Protein 3G98 (pdb70)

Foldseek 3Di:
DDWDDFDPAIEAEDEAEPDDQVRQQVVQQVVQCPDQRYWYWYWYDYDQKIKIKIAHRPNCLVVQFRQVLQQVLQVQQQWGKGDGSGMIIIMHRHPVRVVVSVVVVSVVNND/DDWDDFAPAIEAEDEAEPDDQVNQQVVQQVVQQPDQRYWYWYWYDDPQKIKIKIFHHPNCLVPQFRQVLQQVLVVQQQWGWGDTSGMIIIMHRRPPRRVVSVVVVSVSRND

Organism: Aquifex aeolicus (strain VF5) (NCBI:txid224324)

Sequence (222 aa):
MKEENVGDFTLHYGVFEEVEPEELRNLADMLRQRTKKDVVFIASRKGDKINNFVIGVSKEISDKVNAKEVIREVGKVLKGGGGGRADLAQGGGKAPDKFPEAVKLLKEILSGMKEENVGDFTLHYGVFEEVEPEELRNNLADMLRQRTKKDVVFIASRKGDKINFVIGVSKEISDKVNAKEVIREVGKVLKGGGGGRADLAQGGGKAPDKFPEAVKLLKEILSG

Secondary structure (DSSP, 8-state):
-EEEEETTEEEEEEEEES--HHHHHHHHHHHTTSSSSEEEEEEEEETTEEEEEEEE-GGGTTTS-HHHHHHHHHHHTTB--EE-SSEEEEEES-GGGHHHHHHHHHHHHH-/-EEEEETTEEEEEEEEES--HHHHHHHHHHHHTSSSSEEEEEEEEETTEEEEEEEE-GGGTTTS-HHHHHHHHHHHTTEEEEE-SSEEEEEES-TT-HHHHHHHHHHHHH-

Nearest PDB structures (foldseek):
  3g98-assembly2_B  TM=1.003E+00  e=2.823E-22  Aquifex aeolicus
  6nly-assembly1_B  TM=8.686E-01  e=1.628E-05  Homo sapiens
  6nlq-assembly4_D  TM=8.472E-01  e=3.505E-05  Homo sapiens
  7yos-assembly1_B  TM=7.711E-01  e=2.241E-05  Methanocaldococcus jannaschii DSM 2661
  7yor-assembly1_A  TM=7.435E-01  e=1.527E-05  Methanocaldococcus jannaschii DSM 2661

CATH classification: 3.10.310.40

Structure (mmCIF, N/CA/C/O backbone):
data_3G98
#
_entry.id   3G98
#
_cell.length_a   50.740
_cell.length_b   54.506
_cell.length_c   66.256
_cell.angle_alpha   90.00
_cell.angle_beta   90.00
_cell.angle_gamma   90.00
#
_symmetry.space_group_name_H-M   'P 21 21 21'
#
loop_
_entity.id
_entity.type
_entity.pdbx_description
1 polymer 'Alanyl-tRNA synthetase'
2 water water
#
loop_
_atom_site.group_PDB
_atom_site.id
_atom_site.type_symbol
_atom_site.label_atom_id
_atom_site.label_alt_id
_atom_site.label_comp_id
_atom_site.label_asym_id
_atom_site.label_entity_id
_atom_site.label_seq_id
_atom_site.pdbx_PDB_ins_code
_atom_site.Cartn_x
_atom_site.Cartn_y
_atom_site.Cartn_z
_atom_site.occupancy
_atom_site.B_iso_or_equiv
_atom_site.auth_seq_id
_atom_site.auth_comp_id
_atom_site.auth_asym_id
_atom_site.auth_atom_id
_atom_site.pdbx_PDB_model_num
ATOM 1 N N . MET A 1 1 ? -0.068 27.444 21.314 1.00 47.33 757 MET A N 1
ATOM 2 C CA . MET A 1 1 ? 1.421 27.434 21.442 1.00 48.60 757 MET A CA 1
ATOM 3 C C . MET A 1 1 ? 2.127 28.472 20.566 1.00 45.60 757 MET A C 1
ATOM 4 O O . MET A 1 1 ? 1.550 29.001 19.616 1.00 44.08 757 MET A O 1
ATOM 9 N N . LYS A 1 2 ? 3.387 28.737 20.901 1.00 28.32 758 LYS A N 1
ATOM 10 C CA . LYS A 1 2 ? 4.179 29.816 20.310 1.00 25.31 758 LYS A CA 1
ATOM 11 C C . LYS A 1 2 ? 5.283 29.326 19.371 1.00 33.83 758 LYS A C 1
ATOM 12 O O . LYS A 1 2 ? 5.697 28.172 19.415 1.00 23.32 758 LYS A O 1
ATOM 18 N N . GLU A 1 3 ? 5.784 30.234 18.548 1.00 28.31 759 GLU A N 1
ATOM 19 C CA . GLU A 1 3 ? 6.912 29.940 17.680 1.00 27.23 759 GLU A CA 1
ATOM 20 C C . GLU A 1 3 ? 7.961 31.034 17.815 1.00 36.42 759 GLU A C 1
ATOM 21 O O . GLU A 1 3 ? 7.643 32.223 17.767 1.00 29.30 759 GLU A O 1
ATOM 27 N N . GLU A 1 4 ? 9.210 30.621 17.983 1.00 28.03 760 GLU A N 1
ATOM 28 C CA . GLU A 1 4 ? 10.322 31.546 18.145 1.00 32.53 760 GLU A CA 1
ATOM 29 C C . GLU A 1 4 ? 11.618 30.961 17.600 1.00 36.04 760 GLU A C 1
ATOM 30 O O . GLU A 1 4 ? 11.989 29.839 17.939 1.00 25.76 760 GLU A O 1
ATOM 36 N N . ASN A 1 5 ? 12.320 31.715 16.760 1.00 23.53 761 ASN A N 1
ATOM 37 C CA . ASN A 1 5 ? 13.639 31.275 16.331 1.00 19.34 761 ASN A CA 1
ATOM 38 C C . ASN A 1 5 ? 14.664 31.481 17.438 1.00 25.35 761 ASN A C 1
ATOM 39 O O . ASN A 1 5 ? 14.705 32.539 18.068 1.00 27.54 761 ASN A O 1
ATOM 44 N N . VAL A 1 6 ? 15.467 30.453 17.688 1.00 23.85 762 VAL A N 1
ATOM 45 C CA . VAL A 1 6 ? 16.530 30.514 18.687 1.00 34.82 762 VAL A CA 1
ATOM 46 C C . VAL A 1 6 ? 17.796 29.925 18.089 1.00 35.93 762 VAL 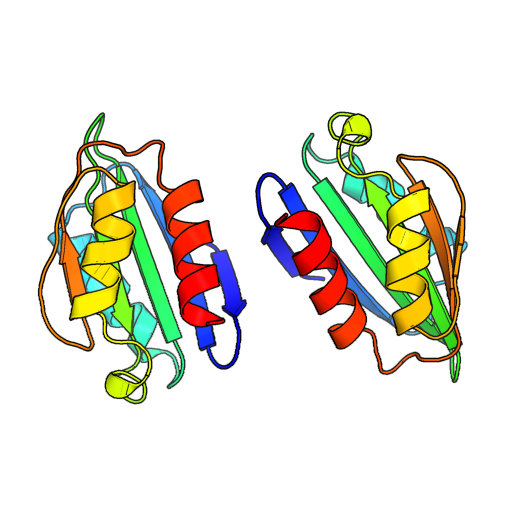A C 1
ATOM 47 O O . VAL A 1 6 ? 17.864 28.727 17.794 1.00 32.66 762 VAL A O 1
ATOM 51 N N . GLY A 1 7 ? 18.805 30.767 17.915 1.00 37.81 763 GLY A N 1
ATOM 52 C CA . GLY A 1 7 ? 20.006 30.346 17.220 1.00 38.33 763 GLY A CA 1
ATOM 53 C C . GLY A 1 7 ? 19.615 29.910 15.824 1.00 26.02 763 GLY A C 1
ATOM 54 O O . GLY A 1 7 ? 18.882 30.610 15.134 1.00 28.76 763 GLY A O 1
ATOM 55 N N . ASP A 1 8 ? 20.077 28.732 15.421 1.00 23.13 764 ASP A N 1
ATOM 56 C CA . ASP A 1 8 ? 19.805 28.231 14.085 1.00 22.79 764 ASP A CA 1
ATOM 57 C C . ASP A 1 8 ? 18.578 27.320 14.071 1.00 21.84 764 ASP A C 1
ATOM 58 O O . ASP A 1 8 ? 18.395 26.542 13.138 1.00 26.32 764 ASP A O 1
ATOM 63 N N . PHE A 1 9 ? 17.741 27.415 15.105 1.00 20.90 765 PHE A N 1
ATOM 64 C CA . PHE A 1 9 ? 16.573 26.536 15.229 1.00 35.24 765 PHE A CA 1
ATOM 65 C C . PHE A 1 9 ? 15.262 27.318 15.288 1.00 28.24 765 PHE A C 1
ATOM 66 O O . PHE A 1 9 ? 15.260 28.512 15.581 1.00 31.10 765 PHE A O 1
ATOM 74 N N . THR A 1 10 ? 14.151 26.640 14.993 1.00 25.02 766 THR A N 1
ATOM 75 C CA . THR A 1 10 ? 12.817 27.201 15.219 1.00 27.79 766 THR A CA 1
ATOM 76 C C . THR A 1 10 ? 12.137 26.431 16.353 1.00 29.76 766 THR A C 1
ATOM 77 O O . THR A 1 10 ? 11.861 25.229 16.233 1.00 20.70 766 THR A O 1
ATOM 81 N N . LEU A 1 11 ? 11.883 27.125 17.457 1.00 23.71 767 LEU A N 1
ATOM 82 C CA . LEU A 1 11 ? 11.271 26.506 18.630 1.00 24.65 767 LEU A CA 1
ATOM 83 C C . LEU A 1 11 ? 9.757 26.678 18.638 1.00 23.48 767 LEU A C 1
ATOM 84 O O . LEU A 1 11 ? 9.252 27.792 18.522 1.00 25.91 767 LEU A O 1
ATOM 89 N N . HIS A 1 12 ? 9.045 25.558 18.748 1.00 19.93 768 HIS A N 1
ATOM 90 C CA . HIS A 1 12 ? 7.594 25.556 18.921 1.00 25.95 768 HIS A CA 1
ATOM 91 C C . HIS A 1 12 ? 7.287 25.032 20.320 1.00 23.06 768 HIS A C 1
ATOM 92 O O . HIS A 1 12 ? 7.717 23.931 20.700 1.00 23.98 768 HIS A O 1
ATOM 99 N N . TYR A 1 13 ? 6.549 25.804 21.102 1.00 19.31 769 TYR A N 1
ATOM 100 C CA . TYR A 1 13 ? 6.310 25.393 22.474 1.00 17.00 769 TYR A CA 1
ATOM 101 C C . TYR A 1 13 ? 4.975 25.827 23.021 1.00 25.66 769 TYR A C 1
ATOM 102 O O . TYR A 1 13 ? 4.397 26.832 22.596 1.00 22.45 769 TYR A O 1
ATOM 111 N N . GLY A 1 14 ? 4.490 25.063 23.989 1.00 22.68 770 GLY A N 1
ATOM 112 C CA . GLY A 1 14 ? 3.240 25.409 24.641 1.00 24.27 770 GLY A CA 1
ATOM 113 C C . GLY A 1 14 ? 2.820 24.345 25.619 1.00 21.52 770 GLY A C 1
ATOM 114 O O . GLY A 1 14 ? 3.254 23.196 25.529 1.00 24.11 770 GLY A O 1
ATOM 115 N N . VAL A 1 15 ? 1.976 24.720 26.569 1.00 20.75 771 VAL A N 1
ATOM 116 C CA . VAL A 1 15 ? 1.449 23.741 27.507 1.00 17.56 771 VAL A CA 1
ATOM 117 C C . VAL A 1 15 ? -0.065 23.732 27.379 1.00 20.67 771 VAL A C 1
ATOM 118 O O . VAL A 1 15 ? -0.696 24.791 27.299 1.00 24.24 771 VAL A O 1
ATOM 122 N N . PHE A 1 16 ? -0.633 22.532 27.303 1.00 21.61 772 PHE A N 1
ATOM 123 C CA . PHE A 1 16 ? -2.052 22.350 27.070 1.00 28.52 772 PHE A CA 1
ATOM 124 C C . PHE A 1 16 ? -2.680 21.780 28.332 1.00 26.99 772 PHE A C 1
ATOM 125 O O . PHE A 1 16 ? -1.992 21.210 29.165 1.00 28.76 772 PHE A O 1
ATOM 133 N N . GLU A 1 17 ? -3.986 21.933 28.478 1.00 21.68 773 GLU A N 1
ATOM 134 C CA . GLU A 1 17 ? -4.666 21.277 29.587 1.00 18.23 773 GLU A CA 1
ATOM 135 C C . GLU A 1 17 ? -5.258 19.975 29.093 1.00 20.90 773 GLU A C 1
ATOM 136 O O . GLU A 1 17 ? -5.867 19.932 28.017 1.00 26.04 773 GLU A O 1
ATOM 142 N N . GLU A 1 18 ? -5.079 18.923 29.883 1.00 20.47 774 GLU A N 1
ATOM 143 C CA . GLU A 1 18 ? -5.834 17.678 29.736 1.00 21.89 774 GLU A CA 1
ATOM 144 C C . GLU A 1 18 ? -5.560 16.852 28.474 1.00 21.41 774 GLU A C 1
ATOM 145 O O . GLU A 1 18 ? -6.372 16.000 28.107 1.00 20.40 774 GLU A O 1
ATOM 151 N N . VAL A 1 19 ? -4.426 17.078 27.815 1.00 22.21 775 VAL A N 1
ATOM 152 C CA . VAL A 1 19 ? -4.069 16.276 26.645 1.00 20.63 775 VAL A CA 1
ATOM 153 C C . VAL A 1 19 ? -3.416 14.967 27.073 1.00 27.04 775 VAL A C 1
ATOM 154 O O . VAL A 1 19 ? -2.541 14.966 27.935 1.00 23.71 775 VAL A O 1
ATOM 158 N N . GLU A 1 20 ? -3.841 13.852 26.482 1.00 15.75 776 GLU A N 1
ATOM 159 C CA . GLU A 1 20 ? -3.258 12.557 26.822 1.00 20.94 776 GLU A CA 1
ATOM 160 C C . GLU A 1 20 ? -1.807 12.469 26.355 1.00 27.18 776 GLU A C 1
ATOM 161 O O . GLU A 1 20 ? -1.456 13.009 25.302 1.00 24.19 776 GLU A O 1
ATOM 167 N N . PRO A 1 21 ? -0.956 11.799 27.146 1.00 25.82 777 PRO A N 1
ATOM 168 C CA . PRO A 1 21 ? 0.475 11.689 26.857 1.00 22.31 777 PRO A CA 1
ATOM 169 C C . PRO A 1 21 ? 0.741 11.149 25.455 1.00 17.39 777 PRO A C 1
ATOM 170 O O . PRO A 1 21 ? 1.601 11.663 24.755 1.00 20.23 777 PRO A O 1
ATOM 174 N N . GLU A 1 22 ? 0.013 10.114 25.049 1.00 23.48 778 GLU A N 1
ATOM 175 C CA . GLU A 1 22 ? 0.261 9.514 23.733 1.00 27.21 778 GLU A CA 1
ATOM 176 C C . GLU A 1 22 ? -0.152 10.465 22.600 1.00 22.06 778 GLU A C 1
ATOM 177 O O . GLU A 1 22 ? 0.477 10.494 21.532 1.00 25.16 778 GLU A O 1
ATOM 183 N N . GLU A 1 23 ? -1.188 11.257 22.859 1.00 21.82 779 GLU A N 1
ATOM 184 C CA . GLU A 1 23 ? -1.660 12.272 21.921 1.00 24.56 779 GLU A CA 1
ATOM 185 C C . GLU A 1 23 ? -0.653 13.423 21.829 1.00 35.46 779 GLU A C 1
ATOM 186 O O . GLU A 1 23 ? -0.349 13.934 20.746 1.00 19.05 779 GLU A O 1
ATOM 192 N N . LEU A 1 24 ? -0.134 13.822 22.984 1.00 26.98 780 LEU A N 1
ATOM 193 C CA . LEU A 1 24 ? 0.882 14.853 23.044 1.00 17.81 780 LEU A CA 1
ATOM 194 C C . LEU A 1 24 ? 2.110 14.447 22.236 1.00 20.28 780 LEU A C 1
ATOM 195 O O . LEU A 1 24 ? 2.650 15.237 21.458 1.00 22.32 780 LEU A O 1
ATOM 200 N N . ARG A 1 25 ? 2.545 13.203 22.418 1.00 23.19 781 ARG A N 1
ATOM 201 C CA . ARG A 1 25 ? 3.682 12.663 21.682 1.00 19.14 781 ARG A CA 1
ATOM 202 C C . ARG A 1 25 ? 3.429 12.684 20.180 1.00 20.83 781 ARG A C 1
ATOM 203 O O . ARG A 1 25 ? 4.308 13.047 19.394 1.00 20.08 781 ARG A O 1
ATOM 211 N N . ASN A 1 26 ? 2.232 12.267 19.779 1.00 22.00 782 ASN A N 1
ATOM 212 C CA . ASN A 1 26 ? 1.899 12.230 18.363 1.00 25.21 782 ASN A CA 1
ATOM 213 C C . ASN A 1 26 ? 1.894 13.646 17.763 1.00 22.99 782 ASN A C 1
ATOM 214 O O . ASN A 1 26 ? 2.348 13.854 16.635 1.00 20.90 782 ASN A O 1
ATOM 219 N N . LEU A 1 27 ? 1.410 14.616 18.534 1.00 23.15 783 LEU A N 1
ATOM 220 C CA . LEU A 1 27 ? 1.412 16.011 18.095 1.00 23.03 783 LEU A CA 1
ATOM 221 C C . LEU A 1 27 ? 2.833 16.546 17.908 1.00 23.46 783 LEU A C 1
ATOM 222 O O . LEU A 1 27 ? 3.136 17.203 16.901 1.00 23.00 783 LEU A O 1
ATOM 227 N N . ALA A 1 28 ? 3.705 16.262 18.876 1.00 21.80 784 ALA A N 1
ATOM 228 C CA . ALA A 1 28 ? 5.089 16.704 18.797 1.00 23.33 784 ALA A CA 1
ATOM 229 C C . ALA A 1 28 ? 5.768 16.078 17.591 1.00 23.80 784 ALA A C 1
ATOM 230 O O . ALA A 1 28 ? 6.512 16.741 16.873 1.00 23.65 784 ALA A O 1
ATOM 232 N N . ASP A 1 29 ? 5.496 14.794 17.370 1.00 21.10 785 ASP A N 1
ATOM 233 C CA . ASP A 1 29 ? 6.062 14.072 16.240 1.00 20.24 785 ASP A CA 1
ATOM 234 C C . ASP A 1 29 ? 5.685 14.761 14.926 1.00 23.50 785 ASP A C 1
ATOM 235 O O . ASP A 1 29 ? 6.543 15.006 14.077 1.00 26.41 785 ASP A O 1
ATOM 240 N N . MET A 1 30 ? 4.409 15.095 14.771 1.00 19.05 786 MET A N 1
ATOM 241 C CA . MET A 1 30 ? 3.940 15.754 13.549 1.00 26.22 786 MET A CA 1
ATOM 242 C C . MET A 1 30 ? 4.578 17.126 13.349 1.00 24.34 786 MET A C 1
ATOM 243 O O . MET A 1 30 ? 5.002 17.468 12.245 1.00 26.08 786 MET A O 1
ATOM 248 N N . LEU A 1 31 ? 4.635 17.910 14.420 1.00 24.21 787 LEU A N 1
ATOM 249 C CA . LEU A 1 31 ? 5.186 19.260 14.348 1.00 30.73 787 LEU A CA 1
ATOM 250 C C . LEU A 1 31 ? 6.671 19.347 13.980 1.00 32.24 787 LEU A C 1
ATOM 251 O O . LEU A 1 31 ? 7.097 20.363 13.428 1.00 32.30 787 LEU A O 1
ATOM 256 N N . ARG A 1 32 ? 7.470 18.324 14.297 1.00 22.33 788 ARG A N 1
ATOM 257 C CA . ARG A 1 32 ? 8.909 18.400 13.982 1.00 27.88 788 ARG A CA 1
ATOM 258 C C . ARG A 1 32 ? 9.221 17.933 12.565 1.00 30.06 788 ARG A C 1
ATOM 259 O O . ARG A 1 32 ? 10.360 17.997 12.117 1.00 36.59 788 ARG A O 1
ATOM 267 N N . GLN A 1 33 ? 8.192 17.463 11.876 1.00 24.00 789 GLN A N 1
ATOM 268 C CA . GLN A 1 33 ? 8.323 16.997 10.501 1.00 36.76 789 GLN A CA 1
ATOM 269 C C . GLN A 1 33 ? 8.189 18.170 9.535 1.00 38.23 789 GLN A C 1
ATOM 270 O O . GLN A 1 33 ? 8.399 18.031 8.330 1.00 44.07 789 GLN A O 1
ATOM 276 N N . ARG A 1 34 ? 7.847 19.326 10.092 1.00 34.74 790 ARG A N 1
ATOM 277 C CA . ARG A 1 34 ? 7.558 20.535 9.333 1.00 47.31 790 ARG A CA 1
ATOM 278 C C . ARG A 1 34 ? 8.764 20.954 8.494 1.00 43.82 790 ARG A C 1
ATOM 279 O O . ARG A 1 34 ? 8.720 20.934 7.261 1.00 38.23 790 ARG A O 1
ATOM 287 N N . THR A 1 35 ? 9.841 21.334 9.172 1.00 43.98 791 THR A N 1
ATOM 288 C CA . THR A 1 35 ? 11.063 21.744 8.498 1.00 43.38 791 THR A CA 1
ATOM 289 C C . THR A 1 35 ? 12.212 20.800 8.833 1.00 32.11 791 THR A C 1
ATOM 290 O O . THR A 1 35 ? 11.999 19.648 9.212 1.00 41.56 791 THR A O 1
ATOM 294 N N . LYS A 1 36 ? 13.432 21.305 8.691 1.00 22.92 792 LYS A N 1
ATOM 295 C CA . LYS A 1 36 ? 14.622 20.532 9.013 1.00 27.64 792 LYS A CA 1
ATOM 296 C C . LYS A 1 36 ? 15.362 21.143 10.198 1.00 27.01 792 LYS A C 1
ATOM 297 O O . LYS A 1 36 ? 16.458 20.700 10.545 1.00 21.90 792 LYS A O 1
ATOM 303 N N . LYS A 1 37 ? 14.751 22.153 10.817 1.00 22.07 793 LYS A N 1
ATOM 304 C CA . LYS A 1 37 ? 15.360 22.837 11.953 1.00 34.10 793 LYS A CA 1
ATOM 305 C C . LYS A 1 37 ? 14.387 23.068 13.112 1.00 31.52 793 LYS A C 1
ATOM 306 O O . LYS A 1 37 ? 14.579 23.984 13.904 1.00 25.08 793 LYS A O 1
ATOM 312 N N . ASP A 1 38 ? 13.355 22.233 13.216 1.00 25.04 794 ASP A N 1
ATOM 313 C CA . ASP A 1 38 ? 12.336 22.390 14.257 1.00 27.73 794 ASP A CA 1
ATOM 314 C C . ASP A 1 38 ? 12.715 21.722 15.577 1.00 19.52 794 ASP A C 1
ATOM 315 O O . ASP A 1 38 ? 13.234 20.610 15.593 1.00 21.85 794 ASP A O 1
ATOM 320 N N . VAL A 1 39 ? 12.445 22.420 16.675 1.00 18.97 795 VAL A N 1
ATOM 321 C CA . VAL A 1 39 ? 12.525 21.859 18.013 1.00 22.85 795 VAL A CA 1
ATOM 322 C C . VAL A 1 39 ? 11.151 22.088 18.635 1.00 24.39 795 VAL A C 1
ATOM 323 O O . VAL A 1 39 ? 10.650 23.209 18.657 1.00 22.82 795 VAL A O 1
ATOM 327 N N . VAL A 1 40 ? 10.529 21.025 19.124 1.00 18.02 796 VAL A N 1
ATOM 328 C CA . VAL A 1 40 ? 9.177 21.127 19.671 1.00 15.66 796 VAL A CA 1
ATOM 329 C C . VAL A 1 40 ? 9.215 20.751 21.139 1.00 23.91 796 VAL A C 1
ATOM 330 O O . VAL A 1 40 ? 9.690 19.668 21.496 1.00 23.65 796 VAL A O 1
ATOM 334 N N . PHE A 1 41 ? 8.741 21.649 21.997 1.00 18.72 797 PHE A N 1
ATOM 335 C CA . PHE A 1 41 ? 8.659 21.353 23.424 1.00 16.93 797 PHE A CA 1
ATOM 336 C C . PHE A 1 41 ? 7.244 21.620 23.879 1.00 19.70 797 PHE A C 1
ATOM 337 O O . PHE A 1 41 ? 6.849 22.765 24.086 1.00 21.92 797 PHE A O 1
ATOM 345 N N . ILE A 1 42 ? 6.455 20.562 24.002 1.00 17.50 798 ILE A N 1
ATOM 346 C CA . ILE A 1 42 ? 5.070 20.755 24.407 1.00 17.79 798 ILE A CA 1
ATOM 347 C C . ILE A 1 42 ? 4.772 19.929 25.639 1.00 20.84 798 ILE A C 1
ATOM 348 O O . ILE A 1 42 ? 5.439 18.930 25.920 1.00 23.06 798 ILE A O 1
ATOM 353 N N . ALA A 1 43 ? 3.769 20.365 26.378 1.00 21.51 799 ALA A N 1
ATOM 354 C CA . ALA A 1 43 ? 3.459 19.741 27.645 1.00 24.82 799 ALA A CA 1
ATOM 355 C C . ALA A 1 43 ? 1.952 19.699 27.826 1.00 24.96 799 ALA A C 1
ATOM 356 O O . ALA A 1 43 ? 1.211 20.443 27.167 1.00 23.51 799 ALA A O 1
ATOM 358 N N . SER A 1 44 ? 1.508 18.820 28.721 1.00 19.61 800 SER A N 1
ATOM 359 C CA . SER A 1 44 ? 0.096 18.728 29.066 1.00 17.62 800 SER A CA 1
ATOM 360 C C . SER A 1 44 ? -0.036 18.719 30.572 1.00 19.39 800 SER A C 1
ATOM 361 O O . SER A 1 44 ? 0.565 17.880 31.251 1.00 22.60 800 SER A O 1
ATOM 364 N N . ARG A 1 45 ? -0.802 19.674 31.086 1.00 18.43 801 ARG A N 1
ATOM 365 C CA . ARG A 1 45 ? -1.075 19.750 32.510 1.00 21.52 801 ARG A CA 1
ATOM 366 C C . ARG A 1 45 ? -2.335 18.949 32.809 1.00 35.90 801 ARG A C 1
ATOM 367 O O . ARG A 1 45 ? -3.388 19.187 32.209 1.00 25.04 801 ARG A O 1
ATOM 375 N N . LYS A 1 46 ? -2.220 17.998 33.729 1.00 25.13 802 LYS A N 1
ATOM 376 C CA . LYS A 1 46 ? -3.392 17.312 34.266 1.00 30.75 802 LYS A CA 1
ATOM 377 C C . LYS A 1 46 ? -3.411 17.511 35.774 1.00 33.01 802 LYS A C 1
ATOM 378 O O . LYS A 1 46 ? -2.781 16.754 36.520 1.00 28.66 802 LYS A O 1
ATOM 384 N N . GLY A 1 47 ? -4.116 18.550 36.214 1.00 28.28 803 GLY A N 1
ATOM 385 C CA . GLY A 1 47 ? -4.144 18.901 37.627 1.00 29.91 803 GLY A CA 1
ATOM 386 C C . GLY A 1 47 ? -2.756 19.288 38.097 1.00 23.96 803 GLY A C 1
ATOM 387 O O . GLY A 1 47 ? -2.167 20.242 37.593 1.00 29.33 803 GLY A O 1
ATOM 388 N N . ASP A 1 48 ? -2.227 18.548 39.063 1.00 22.17 804 ASP A N 1
ATOM 389 C CA . ASP A 1 48 ? -0.923 18.880 39.632 1.00 28.09 804 ASP A CA 1
ATOM 390 C C . ASP A 1 48 ? 0.219 18.077 39.012 1.00 29.63 804 ASP A C 1
ATOM 391 O O . ASP A 1 48 ? 1.346 18.078 39.521 1.00 23.35 804 ASP A O 1
ATOM 396 N N . LYS A 1 49 ? -0.073 17.399 37.906 1.00 29.27 805 LYS A N 1
ATOM 397 C CA . LYS A 1 49 ? 0.954 16.662 37.180 1.00 22.66 805 LYS A CA 1
ATOM 398 C C . LYS A 1 49 ? 1.187 17.289 35.811 1.00 29.61 805 LYS A C 1
ATOM 399 O O . LYS A 1 49 ? 0.310 17.972 35.269 1.00 26.63 805 LYS A O 1
ATOM 405 N N . ILE A 1 50 ? 2.368 17.052 35.250 1.00 22.79 806 ILE A N 1
ATOM 406 C CA . ILE A 1 50 ? 2.649 17.522 33.905 1.00 20.74 806 ILE A CA 1
ATOM 407 C C . ILE A 1 50 ? 3.432 16.469 33.098 1.00 21.49 806 ILE A C 1
ATOM 408 O O . ILE A 1 50 ? 4.403 15.878 33.576 1.00 25.41 806 ILE A O 1
ATOM 413 N N . ASN A 1 51 ? 2.968 16.218 31.885 1.00 17.80 807 ASN A N 1
ATOM 414 C CA A ASN A 1 51 ? 3.659 15.329 30.962 0.50 19.73 807 ASN A CA 1
ATOM 415 C CA B ASN A 1 51 ? 3.667 15.336 30.965 0.50 21.40 807 ASN A CA 1
ATOM 416 C C . ASN A 1 51 ? 4.242 16.195 29.858 1.00 19.24 807 ASN A C 1
ATOM 417 O O . ASN A 1 51 ? 3.617 17.163 29.445 1.00 21.88 807 ASN A O 1
ATOM 426 N N . PHE A 1 52 ? 5.436 15.854 29.386 1.00 19.73 808 PHE A N 1
ATOM 427 C CA . PHE A 1 52 ? 6.097 16.707 28.414 1.00 19.92 808 PHE A CA 1
ATOM 428 C C . PHE A 1 52 ? 6.891 15.914 27.372 1.00 20.31 808 PHE A C 1
ATOM 429 O O . PHE A 1 52 ? 7.346 14.796 27.627 1.00 18.26 808 PHE A O 1
ATOM 437 N N . VAL A 1 53 ? 7.050 16.516 26.201 1.00 19.70 809 VAL A N 1
ATOM 438 C CA . VAL A 1 53 ? 7.708 15.868 25.078 1.00 17.48 809 VAL A CA 1
ATOM 439 C C . VAL A 1 53 ? 8.651 16.854 24.396 1.00 22.23 809 VAL A C 1
ATOM 440 O O . VAL A 1 53 ? 8.346 18.043 24.272 1.00 21.67 809 VAL A O 1
ATOM 444 N N . ILE A 1 54 ? 9.787 16.345 23.952 1.00 21.64 810 ILE A N 1
ATOM 445 C CA . ILE A 1 54 ? 10.695 17.092 23.089 1.00 21.11 810 ILE A CA 1
ATOM 446 C C . ILE A 1 54 ? 10.832 16.299 21.803 1.00 22.56 810 ILE A C 1
ATOM 447 O O . ILE A 1 54 ? 11.188 15.118 21.830 1.00 20.79 810 ILE A O 1
ATOM 452 N N . GLY A 1 55 ? 10.504 16.937 20.685 1.00 20.71 811 GLY A N 1
ATOM 453 C CA . GLY A 1 55 ? 10.716 16.334 19.370 1.00 23.60 811 GLY A CA 1
ATOM 454 C C . GLY A 1 55 ? 11.552 17.280 18.539 1.00 24.70 811 GLY A C 1
ATOM 455 O O . GLY A 1 55 ? 11.347 18.492 18.588 1.00 23.44 811 GLY A O 1
ATOM 456 N N . VAL A 1 56 ? 12.511 16.743 17.791 1.00 19.47 812 VAL A N 1
ATOM 457 C CA . VAL A 1 56 ? 13.339 17.586 16.935 1.00 19.03 812 VAL A CA 1
ATOM 458 C C . VAL A 1 56 ? 13.325 17.058 15.502 1.00 20.64 812 VAL A C 1
ATOM 459 O O . VAL A 1 56 ? 13.076 15.872 15.274 1.00 30.00 812 VAL A O 1
ATOM 463 N N . SER A 1 57 ? 13.555 17.940 14.539 1.00 18.72 813 SER A N 1
ATOM 464 C CA . SER A 1 57 ? 13.707 17.504 13.157 1.00 24.54 813 SER A CA 1
ATOM 465 C C . SER A 1 57 ? 14.840 16.493 13.105 1.00 17.64 813 SER A C 1
ATOM 466 O O . SER A 1 57 ? 15.896 16.709 13.703 1.00 23.40 813 SER A O 1
ATOM 469 N N . LYS A 1 58 ? 14.648 15.395 12.386 1.00 25.17 814 LYS A N 1
ATOM 470 C CA . LYS A 1 58 ? 15.658 14.338 12.407 1.00 26.09 814 LYS A CA 1
ATOM 471 C C . LYS A 1 58 ? 17.041 14.844 11.992 1.00 23.66 814 LYS A C 1
ATOM 472 O O . LYS A 1 58 ? 18.065 14.358 12.492 1.00 27.24 814 LYS A O 1
ATOM 478 N N . GLU A 1 59 ? 17.067 15.839 11.108 1.00 27.57 815 GLU A N 1
ATOM 479 C CA . GLU A 1 59 ? 18.324 16.386 10.593 1.00 23.82 815 GLU A CA 1
ATOM 480 C C . GLU A 1 59 ? 19.197 17.039 11.669 1.00 41.31 815 GLU A C 1
ATOM 481 O O . GLU A 1 59 ? 20.405 17.141 11.501 1.00 23.92 815 GLU A O 1
ATOM 487 N N . ILE A 1 60 ? 18.591 17.474 12.772 1.00 31.31 816 ILE A N 1
ATOM 488 C CA . ILE A 1 60 ? 19.335 18.191 13.813 1.00 27.56 816 ILE A CA 1
ATOM 489 C C . ILE A 1 60 ? 19.474 17.402 15.122 1.00 21.85 816 ILE A C 1
ATOM 490 O O . ILE A 1 60 ? 19.811 17.964 16.164 1.00 27.11 816 ILE A O 1
ATOM 495 N N . SER A 1 61 ? 19.227 16.096 15.047 1.00 26.79 817 SER A N 1
ATOM 496 C CA . SER A 1 61 ? 19.342 15.171 16.186 1.00 25.63 817 SER A CA 1
ATOM 497 C C . SER A 1 61 ? 20.685 15.207 16.920 1.00 24.96 817 SER A C 1
ATOM 498 O O . SER A 1 61 ? 20.730 15.050 18.142 1.00 32.85 817 SER A O 1
ATOM 501 N N . ASP A 1 62 ? 21.781 15.382 16.184 1.00 29.52 818 ASP A N 1
ATOM 502 C CA . ASP A 1 62 ? 23.094 15.473 16.822 1.00 24.76 818 ASP A CA 1
ATOM 503 C C . ASP A 1 62 ? 23.273 16.828 17.483 1.00 24.92 818 ASP A C 1
ATOM 504 O O . ASP A 1 62 ? 23.901 16.937 18.535 1.00 30.85 818 ASP A O 1
ATOM 509 N N . LYS A 1 63 ? 22.716 17.858 16.854 1.00 22.29 819 LYS A N 1
ATOM 510 C CA . LYS A 1 63 ? 22.818 19.220 17.355 1.00 20.37 819 LYS A CA 1
ATOM 511 C C . LYS A 1 63 ? 21.988 19.415 18.611 1.00 23.21 819 LYS A C 1
ATOM 512 O O . LYS A 1 63 ? 22.467 19.984 19.594 1.00 30.48 819 LYS A O 1
ATOM 518 N N . VAL A 1 64 ? 20.744 18.946 18.558 1.00 21.26 820 VAL A N 1
ATOM 519 C CA . VAL A 1 64 ? 19.822 19.015 19.689 1.00 29.90 820 VAL A CA 1
ATOM 520 C C . VAL A 1 64 ? 19.356 17.607 20.014 1.00 28.42 820 VAL A C 1
ATOM 521 O O . VAL A 1 64 ? 18.477 17.056 19.347 1.00 27.50 820 VAL A O 1
ATOM 525 N N . ASN A 1 65 ? 19.977 17.024 21.030 1.00 20.19 821 ASN A N 1
ATOM 526 C CA . ASN A 1 65 ? 19.718 15.648 21.414 1.00 20.50 821 ASN A CA 1
ATOM 527 C C . ASN A 1 65 ? 18.569 15.588 22.418 1.00 31.25 821 ASN A C 1
ATOM 528 O O . ASN A 1 65 ? 18.711 16.022 23.568 1.00 21.81 821 ASN A O 1
ATOM 533 N N . ALA A 1 66 ? 17.428 15.055 21.986 1.00 19.85 822 ALA A N 1
ATOM 534 C CA . ALA A 1 66 ? 16.247 15.048 22.846 1.00 25.47 822 ALA A CA 1
ATOM 535 C C . ALA A 1 66 ? 16.459 14.191 24.096 1.00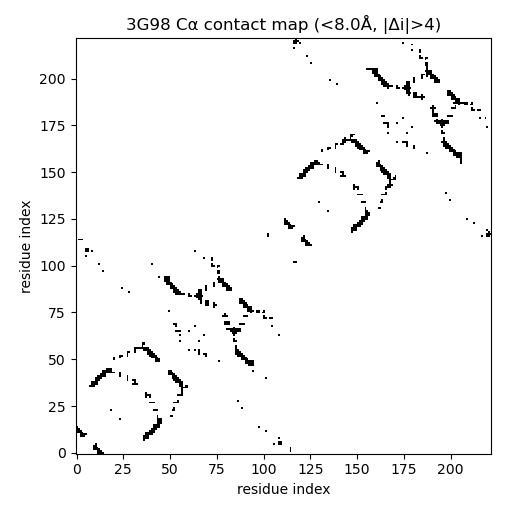 28.19 822 ALA A C 1
ATOM 536 O O . ALA A 1 66 ? 15.852 14.450 25.132 1.00 26.01 822 ALA A O 1
ATOM 538 N N . LYS A 1 67 ? 17.322 13.181 23.986 1.00 24.15 823 LYS A N 1
ATOM 539 C CA . LYS A 1 67 ? 17.719 12.355 25.124 1.00 25.87 823 LYS A CA 1
ATOM 540 C C . LYS A 1 67 ? 18.293 13.205 26.255 1.00 29.79 823 LYS A C 1
ATOM 541 O O . LYS A 1 67 ? 17.954 13.008 27.425 1.00 30.15 823 LYS A O 1
ATOM 547 N N . GLU A 1 68 ? 19.187 14.131 25.906 1.00 29.20 824 GLU A N 1
ATOM 548 C CA . GLU A 1 68 ? 19.829 14.984 26.897 1.00 30.48 824 GLU A CA 1
ATOM 549 C C . GLU A 1 68 ? 18.852 16.048 27.378 1.00 24.90 824 GLU A C 1
ATOM 550 O O . GLU A 1 68 ? 18.653 16.242 28.575 1.00 26.54 824 GLU A O 1
ATOM 556 N N . VAL A 1 69 ? 18.250 16.730 26.418 1.00 26.91 825 VAL A N 1
ATOM 557 C CA . VAL A 1 69 ? 17.414 17.889 26.683 1.00 19.89 825 VAL A CA 1
ATOM 558 C C . VAL A 1 69 ? 16.164 17.548 27.499 1.00 21.54 825 VAL A C 1
ATOM 559 O O . VAL A 1 69 ? 15.714 18.351 28.309 1.00 20.61 825 VAL A O 1
ATOM 563 N N . ILE A 1 70 ? 15.605 16.365 27.284 1.00 21.09 826 ILE A N 1
ATOM 564 C CA . ILE A 1 70 ? 14.392 15.986 28.008 1.00 23.38 826 ILE A CA 1
ATOM 565 C C . ILE A 1 70 ? 14.700 15.925 29.503 1.00 23.53 826 ILE A C 1
ATOM 566 O O . ILE A 1 70 ? 13.895 16.321 30.329 1.00 24.30 826 ILE A O 1
ATOM 571 N N . ARG A 1 71 ? 15.892 15.455 29.845 1.00 21.12 827 ARG A N 1
ATOM 572 C CA . ARG A 1 71 ? 16.276 15.347 31.244 1.00 22.35 827 ARG A CA 1
ATOM 573 C C . ARG A 1 71 ? 16.534 16.705 31.887 1.00 23.47 827 ARG A C 1
ATOM 574 O O . ARG A 1 71 ? 16.281 16.889 33.086 1.00 21.82 827 ARG A O 1
ATOM 582 N N . GLU A 1 72 ? 17.033 17.652 31.095 1.00 23.56 828 GLU A N 1
ATOM 583 C CA . GLU A 1 72 ? 17.280 19.016 31.585 1.00 33.64 828 GLU A CA 1
ATOM 584 C C . GLU A 1 72 ? 15.985 19.779 31.892 1.00 32.37 828 GLU A C 1
ATOM 585 O O . GLU A 1 72 ? 15.841 20.353 32.976 1.00 23.68 828 GLU A O 1
ATOM 591 N N . VAL A 1 73 ? 15.045 19.793 30.947 1.00 24.19 829 VAL A N 1
ATOM 592 C CA . VAL A 1 73 ? 13.739 20.391 31.229 1.00 25.35 829 VAL A CA 1
ATOM 593 C C . VAL A 1 73 ? 12.970 19.564 32.261 1.00 22.96 829 VAL A C 1
ATOM 594 O O . VAL A 1 73 ? 12.230 20.111 33.093 1.00 22.71 829 VAL A O 1
ATOM 598 N N . GLY A 1 74 ? 13.157 18.246 32.218 1.00 23.73 830 GLY A N 1
ATOM 599 C CA . GLY A 1 74 ? 12.544 17.358 33.200 1.00 25.52 830 GLY A CA 1
ATOM 600 C C . GLY A 1 74 ? 12.909 17.724 34.630 1.00 31.93 830 GLY A C 1
ATOM 601 O O . GLY A 1 74 ? 12.054 17.729 35.520 1.00 26.38 830 GLY A O 1
ATOM 602 N N . LYS A 1 75 ? 14.180 18.033 34.857 1.00 20.22 831 LYS A N 1
ATOM 603 C CA . LYS A 1 75 ? 14.625 18.444 36.189 1.00 22.23 831 LYS A CA 1
ATOM 604 C C . LYS A 1 75 ? 13.843 19.657 36.700 1.00 31.39 831 LYS A C 1
ATOM 605 O O . LYS A 1 75 ? 13.391 19.676 37.847 1.00 23.13 831 LYS A O 1
ATOM 611 N N . VAL A 1 76 ? 13.688 20.663 35.844 1.00 24.06 832 VAL A N 1
ATOM 612 C CA . VAL A 1 76 ? 12.929 21.873 36.181 1.00 27.24 832 VAL A CA 1
ATOM 613 C C . VAL A 1 76 ? 11.466 21.561 36.519 1.00 24.74 832 VAL A C 1
ATOM 614 O O . VAL A 1 76 ? 10.877 22.155 37.430 1.00 23.07 832 VAL A O 1
ATOM 618 N N . LEU A 1 77 ? 10.894 20.599 35.805 1.00 21.27 833 LEU A N 1
ATOM 619 C CA . LEU A 1 77 ? 9.496 20.224 35.988 1.00 23.96 833 LEU A CA 1
ATOM 620 C C . LEU A 1 77 ? 9.328 19.163 37.081 1.00 24.84 833 LEU A C 1
ATOM 621 O O . LEU A 1 77 ? 8.252 18.580 37.222 1.00 23.54 833 LEU A O 1
ATOM 626 N N . LYS A 1 78 ? 10.391 18.940 37.856 1.00 20.85 834 LYS A N 1
ATOM 627 C CA . LYS A 1 78 ? 10.405 17.946 38.930 1.00 24.05 834 LYS A CA 1
ATOM 628 C C . LYS A 1 78 ? 10.001 16.582 38.382 1.00 28.17 834 LYS A C 1
ATOM 629 O O . LYS A 1 78 ? 9.079 15.933 38.890 1.00 21.75 834 LYS A O 1
ATOM 635 N N . GLY A 1 79 ? 10.686 16.169 37.318 1.00 23.37 835 GLY A N 1
ATOM 636 C CA . GLY A 1 79 ? 10.415 14.893 36.680 1.00 27.20 835 GLY A CA 1
ATOM 637 C C . GLY A 1 79 ? 11.619 14.362 35.921 1.00 31.32 835 GLY A C 1
ATOM 638 O O . GLY A 1 79 ? 12.733 14.877 36.048 1.00 34.77 835 GLY A O 1
ATOM 639 N N . GLY A 1 80 ? 11.393 13.321 35.132 1.00 30.00 836 GLY A N 1
ATOM 640 C CA . GLY A 1 80 ? 12.472 12.694 34.388 1.00 30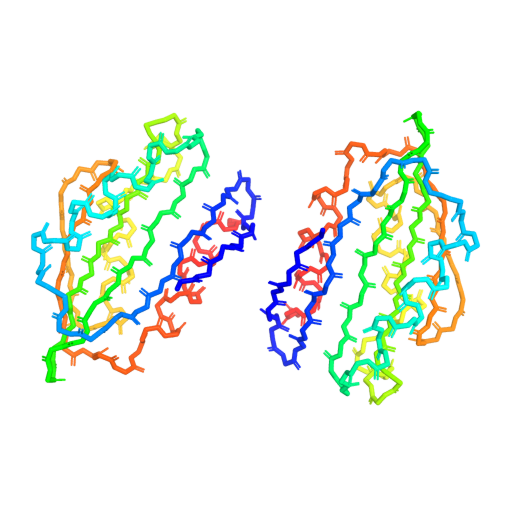.53 836 GLY A CA 1
ATOM 641 C C . GLY A 1 80 ? 12.150 12.693 32.920 1.00 33.92 836 GLY A C 1
ATOM 642 O O . GLY A 1 80 ? 11.469 13.591 32.432 1.00 37.44 836 GLY A O 1
ATOM 643 N N . GLY A 1 81 ? 12.625 11.673 32.218 1.00 28.33 837 GLY A N 1
ATOM 644 C CA . GLY A 1 81 ? 12.378 11.562 30.791 1.00 24.41 837 GLY A CA 1
ATOM 645 C C . GLY A 1 81 ? 13.366 10.641 30.116 1.00 26.37 837 GLY A C 1
ATOM 646 O O . GLY A 1 81 ? 14.416 10.296 30.680 1.00 25.39 837 GLY A O 1
ATOM 647 N N . GLY A 1 82 ? 13.030 10.240 28.897 1.00 20.54 838 GLY A N 1
ATOM 648 C CA . GLY A 1 82 ? 13.885 9.356 28.125 1.00 29.21 838 GLY A CA 1
ATOM 649 C C . GLY A 1 82 ? 13.293 9.165 26.745 1.00 27.56 838 GLY A C 1
ATOM 650 O O . GLY A 1 82 ? 12.178 9.602 26.475 1.00 22.90 838 GLY A O 1
ATOM 651 N N . GLY A 1 83 ? 14.052 8.524 25.869 1.00 25.95 839 GLY A N 1
ATOM 652 C CA . GLY A 1 83 ? 13.605 8.268 24.508 1.00 25.04 839 GLY A CA 1
ATOM 653 C C . GLY A 1 83 ? 14.792 8.186 23.572 1.00 27.99 839 GLY A C 1
ATOM 654 O O . GLY A 1 83 ? 15.838 7.624 23.933 1.00 25.77 839 GLY A O 1
ATOM 655 N N . ARG A 1 84 ? 14.622 8.755 22.377 1.00 21.47 840 ARG A N 1
ATOM 656 C CA . ARG A 1 84 ? 15.665 8.808 21.342 1.00 23.99 840 ARG A CA 1
ATOM 657 C C . ARG A 1 84 ? 16.155 10.225 21.101 1.00 25.25 840 ARG A C 1
ATOM 658 O O . ARG A 1 84 ? 15.568 11.181 21.580 1.00 21.75 840 ARG A O 1
ATOM 666 N N . ALA A 1 85 ? 17.225 10.359 20.320 1.00 29.59 841 ALA A N 1
ATOM 667 C CA . ALA A 1 85 ? 17.780 11.677 20.035 1.00 28.49 841 ALA A CA 1
ATOM 668 C C . ALA A 1 85 ? 16.786 12.612 19.336 1.00 20.26 841 ALA A C 1
ATOM 669 O O . ALA A 1 85 ? 16.907 13.832 19.441 1.00 25.77 841 ALA A O 1
ATOM 671 N N . ASP A 1 86 ? 15.813 12.049 18.622 1.00 20.55 842 ASP A N 1
ATOM 672 C CA . ASP A 1 86 ? 14.890 12.893 17.860 1.00 21.10 842 ASP A CA 1
ATOM 673 C C . ASP A 1 86 ? 13.535 13.087 18.534 1.00 21.48 842 ASP A C 1
ATOM 674 O O . ASP A 1 86 ? 12.794 14.002 18.170 1.00 20.45 842 ASP A O 1
ATOM 679 N N . LEU A 1 87 ? 13.233 12.239 19.517 1.00 25.36 843 LEU A N 1
ATOM 680 C CA . LEU A 1 87 ? 11.951 12.284 20.223 1.00 17.87 843 LEU A CA 1
ATOM 681 C C . LEU A 1 87 ? 12.037 11.630 21.609 1.00 23.43 843 LEU A C 1
ATOM 682 O O . LEU A 1 87 ? 12.342 10.434 21.749 1.00 22.75 843 LEU A O 1
ATOM 687 N N . ALA A 1 88 ? 11.742 12.420 22.631 1.00 20.64 844 ALA A N 1
ATOM 688 C CA . ALA A 1 88 ? 11.822 11.946 24.020 1.00 18.68 844 ALA A CA 1
ATOM 689 C C . ALA A 1 88 ? 10.653 12.503 24.838 1.00 21.21 844 ALA A C 1
ATOM 690 O O . ALA A 1 88 ? 10.047 13.498 24.456 1.00 21.25 844 ALA A O 1
ATOM 692 N N . GLN A 1 89 ? 10.340 11.862 25.964 1.00 19.48 845 GLN A N 1
ATOM 693 C CA . GLN A 1 89 ? 9.138 12.199 26.724 1.00 20.10 845 GLN A CA 1
ATOM 694 C C . GLN A 1 89 ? 9.346 11.918 28.207 1.00 18.80 845 GLN A C 1
ATOM 695 O O . GLN A 1 89 ? 10.166 11.072 28.577 1.00 19.15 845 GLN A O 1
ATOM 701 N N . GLY A 1 90 ? 8.607 12.626 29.055 1.00 22.06 846 GLY A N 1
ATOM 702 C CA . GLY A 1 90 ? 8.716 12.417 30.498 1.00 25.45 846 GLY A CA 1
ATOM 703 C C . GLY A 1 90 ? 7.508 12.925 31.264 1.00 24.43 846 GLY A C 1
ATOM 704 O O . GLY A 1 90 ? 6.596 13.542 30.693 1.00 19.99 846 GLY A O 1
ATOM 705 N N . GLY A 1 91 ? 7.502 12.653 32.565 1.00 23.08 847 GLY A N 1
ATOM 706 C CA . GLY A 1 91 ? 6.453 13.144 33.447 1.00 27.70 847 GLY A CA 1
ATOM 707 C C . GLY A 1 91 ? 7.092 13.822 34.642 1.00 25.13 847 GLY A C 1
ATOM 708 O O . GLY A 1 91 ? 8.239 13.521 35.000 1.00 29.18 847 GLY A O 1
ATOM 709 N N . GLY A 1 92 ? 6.361 14.750 35.248 1.00 22.86 848 GLY A N 1
ATOM 710 C CA . GLY A 1 92 ? 6.883 15.530 36.361 1.00 24.11 848 GLY A CA 1
ATOM 711 C C . GLY A 1 92 ? 5.789 16.021 37.284 1.00 26.93 848 GLY A C 1
ATOM 712 O O . GLY A 1 92 ? 4.602 15.809 37.017 1.00 27.42 848 GLY A O 1
ATOM 713 N N . LYS A 1 93 ? 6.196 16.693 38.360 1.00 25.72 849 LYS A N 1
ATOM 714 C CA . LYS A 1 93 ? 5.289 17.077 39.440 1.00 28.83 849 LYS A CA 1
ATOM 715 C C . LYS A 1 93 ? 5.092 18.588 39.559 1.00 38.95 849 LYS A C 1
ATOM 716 O O . LYS A 1 93 ? 4.399 19.052 40.462 1.00 28.37 849 LYS A O 1
ATOM 722 N N . ALA A 1 94 ? 5.700 19.361 38.664 1.00 23.40 850 ALA A N 1
ATOM 723 C CA . ALA A 1 94 ? 5.654 20.819 38.800 1.00 21.10 850 ALA A CA 1
ATOM 724 C C . ALA A 1 94 ? 5.123 21.534 37.556 1.00 23.73 850 ALA A C 1
ATOM 725 O O . ALA A 1 94 ? 5.892 22.164 36.823 1.00 26.06 850 ALA A O 1
ATOM 727 N N . PRO A 1 95 ? 3.800 21.476 37.329 1.00 27.25 851 PRO A N 1
ATOM 728 C CA . PRO A 1 95 ? 3.235 22.069 36.110 1.00 29.64 851 PRO A CA 1
ATOM 729 C C . PRO A 1 95 ? 3.485 23.568 36.025 1.00 31.45 851 PRO A C 1
ATOM 730 O O . PRO A 1 95 ? 3.700 24.105 34.932 1.00 29.12 851 PRO A O 1
ATOM 734 N N . ASP A 1 96 ? 3.479 24.233 37.176 1.00 23.85 852 ASP A N 1
ATOM 735 C CA . ASP A 1 96 ? 3.645 25.688 37.213 1.00 21.71 852 ASP A CA 1
ATOM 736 C C . ASP A 1 96 ? 5.031 26.136 36.775 1.00 24.74 852 ASP A C 1
ATOM 737 O O . ASP A 1 96 ? 5.284 27.332 36.616 1.00 24.76 852 ASP A O 1
ATOM 742 N N . LYS A 1 97 ? 5.929 25.178 36.583 1.00 24.36 853 LYS A N 1
ATOM 743 C CA . LYS A 1 97 ? 7.303 25.502 36.229 1.00 20.85 853 LYS A CA 1
ATOM 744 C C . LYS A 1 97 ? 7.595 25.405 34.726 1.00 21.77 853 LYS A C 1
ATOM 745 O O . LYS A 1 97 ? 8.747 25.463 34.309 1.00 22.04 853 LYS A O 1
ATOM 751 N N . PHE A 1 98 ? 6.552 25.302 33.911 1.00 20.07 854 PHE A N 1
ATOM 752 C CA . PHE A 1 98 ? 6.749 25.237 32.459 1.00 19.95 854 PHE A CA 1
ATOM 753 C C . PHE A 1 98 ? 7.466 26.461 31.865 1.00 22.56 854 PHE A C 1
ATOM 754 O O . PHE A 1 98 ? 8.388 26.305 31.064 1.00 23.33 854 PHE A O 1
ATOM 762 N N . PRO A 1 99 ? 7.041 27.681 32.240 1.00 20.87 855 PRO A N 1
ATOM 763 C CA . PRO A 1 99 ? 7.746 28.856 31.716 1.00 22.06 855 PRO A CA 1
ATOM 764 C C . PRO A 1 99 ? 9.253 28.820 32.007 1.00 26.06 855 PRO A C 1
ATOM 765 O O . PRO A 1 99 ? 10.064 29.196 31.155 1.00 22.80 855 PRO A O 1
ATOM 769 N N . GLU A 1 100 ? 9.622 28.367 33.202 1.00 21.55 856 GLU A N 1
ATOM 770 C CA . GLU A 1 100 ? 11.025 28.266 33.586 1.00 23.01 856 GLU A CA 1
ATOM 771 C C . GLU A 1 100 ? 11.747 27.182 32.764 1.00 25.77 856 GLU A C 1
ATOM 772 O O . GLU A 1 100 ? 12.917 27.338 32.386 1.00 18.21 856 GLU A O 1
ATOM 778 N N . ALA A 1 101 ? 11.048 26.089 32.480 1.00 24.57 857 ALA A N 1
ATOM 779 C CA . ALA A 1 101 ? 11.603 25.036 31.620 1.00 24.43 857 ALA A CA 1
ATOM 780 C C . ALA A 1 101 ? 11.844 25.560 30.201 1.00 23.26 857 ALA A C 1
ATOM 781 O O . ALA A 1 101 ? 12.850 25.214 29.563 1.00 20.42 857 ALA A O 1
ATOM 783 N N . VAL A 1 102 ? 10.921 26.391 29.710 1.00 20.71 858 VAL A N 1
ATOM 784 C CA . VAL A 1 102 ? 11.054 26.975 28.370 1.00 23.02 858 VAL A CA 1
ATOM 785 C C . VAL A 1 102 ? 12.259 27.906 28.318 1.00 20.64 858 VAL A C 1
ATOM 786 O O . VAL A 1 102 ? 13.051 27.862 27.365 1.00 20.73 858 VAL A O 1
ATOM 790 N N . LYS A 1 103 ? 12.405 28.736 29.346 1.00 18.37 859 LYS A N 1
ATOM 791 C CA . LYS A 1 103 ? 13.559 29.631 29.427 1.00 22.37 859 LYS A CA 1
ATOM 792 C C . LYS A 1 103 ? 14.873 28.846 29.363 1.00 20.97 859 LYS A C 1
ATOM 793 O O . LYS A 1 103 ? 15.777 29.201 28.596 1.00 21.63 859 LYS A O 1
ATOM 799 N N . LEU A 1 104 ? 14.966 27.775 30.152 1.00 22.24 860 LEU A N 1
ATOM 800 C CA . LEU A 1 104 ? 16.137 26.894 30.139 1.00 23.33 860 LEU A CA 1
ATOM 801 C C . LEU A 1 104 ? 16.397 26.294 28.756 1.00 27.35 860 LEU A C 1
ATOM 802 O O . LEU A 1 104 ? 17.533 26.262 28.298 1.00 20.88 860 LEU A O 1
ATOM 807 N N . LEU A 1 105 ? 15.350 25.804 28.100 1.00 21.60 861 LEU A N 1
ATOM 808 C CA . LEU A 1 105 ? 15.502 25.220 26.765 1.00 24.20 861 LEU A CA 1
ATOM 809 C C . LEU A 1 105 ? 16.037 26.244 25.776 1.00 21.37 861 LEU A C 1
ATOM 810 O O . LEU A 1 105 ? 16.904 25.931 24.949 1.00 24.26 861 LEU A O 1
ATOM 815 N N . LYS A 1 106 ? 15.532 27.472 25.839 1.00 20.20 862 LYS A N 1
ATOM 816 C CA . LYS A 1 106 ? 16.041 28.498 24.941 1.00 19.56 862 LYS A CA 1
ATOM 817 C C . LYS A 1 106 ? 17.515 28.746 25.200 1.00 25.51 862 LYS A C 1
ATOM 818 O O . LYS A 1 106 ? 18.291 28.946 24.267 1.00 22.29 862 LYS A O 1
ATOM 824 N N . GLU A 1 107 ? 17.903 28.730 26.469 1.00 24.17 863 GLU A N 1
ATOM 825 C CA . GLU A 1 107 ? 19.307 28.930 26.826 1.00 26.49 863 GLU A CA 1
ATOM 826 C C . GLU A 1 107 ? 20.144 27.761 26.323 1.00 26.88 863 GLU A C 1
ATOM 827 O O . GLU A 1 107 ? 21.282 27.936 25.876 1.00 24.55 863 GLU A O 1
ATOM 833 N N . ILE A 1 108 ? 19.573 26.563 26.394 1.00 24.52 864 ILE A N 1
ATOM 834 C CA . ILE A 1 108 ? 20.251 25.384 25.887 1.00 28.50 864 ILE A CA 1
ATOM 835 C C . ILE A 1 108 ? 20.448 25.491 24.377 1.00 25.68 864 ILE A C 1
ATOM 836 O O . ILE A 1 108 ? 21.548 25.270 23.872 1.00 24.32 864 ILE A O 1
ATOM 841 N N . LEU A 1 109 ? 19.390 25.857 23.664 1.00 18.90 865 LEU A N 1
ATOM 842 C CA . LEU A 1 109 ? 19.454 25.972 22.209 1.00 32.35 865 LEU A CA 1
ATOM 843 C C . LEU A 1 109 ? 20.413 27.053 21.725 1.00 28.80 865 LEU A C 1
ATOM 844 O O . LEU A 1 109 ? 20.994 26.934 20.646 1.00 26.91 865 LEU A O 1
ATOM 849 N N . SER A 1 110 ? 20.555 28.120 22.507 1.00 26.98 866 SER A N 1
ATOM 850 C CA . SER A 1 110 ? 21.469 29.210 22.151 1.00 30.83 866 SER A CA 1
ATOM 851 C C . SER A 1 110 ? 22.920 28.897 22.537 1.00 29.95 866 SER A C 1
ATOM 852 O O . SER A 1 110 ? 23.859 29.429 21.943 1.00 36.10 866 SER A O 1
ATOM 855 N N . GLY A 1 111 ? 23.096 28.034 23.534 1.00 30.93 867 GLY A N 1
ATOM 856 C CA . GLY A 1 111 ? 24.423 27.638 24.003 1.00 28.47 867 GLY A CA 1
ATOM 857 C C . GLY A 1 111 ? 25.018 28.639 24.973 1.00 40.18 867 GLY A C 1
ATOM 858 O O . GLY A 1 111 ? 24.346 29.593 25.369 1.00 32.62 867 GLY A O 1
ATOM 860 N N . MET B 1 1 ? 4.788 42.438 12.696 1.00 38.34 757 MET B N 1
ATOM 861 C CA . MET B 1 1 ? 5.370 42.301 14.064 1.00 29.31 757 MET B CA 1
ATOM 862 C C . MET B 1 1 ? 5.324 40.888 14.618 1.00 26.72 757 MET B C 1
ATOM 863 O O . MET B 1 1 ? 4.551 40.046 14.150 1.00 30.44 757 MET B O 1
ATOM 868 N N . LYS B 1 2 ? 6.159 40.634 15.620 1.00 24.62 758 LYS B N 1
ATOM 869 C CA . LYS B 1 2 ? 6.187 39.329 16.281 1.00 30.85 758 LYS B CA 1
ATOM 870 C C . LYS B 1 2 ? 5.983 39.467 17.784 1.00 28.70 758 LYS B C 1
ATOM 871 O O . LYS B 1 2 ? 6.301 40.498 18.369 1.00 26.59 758 LYS B O 1
ATOM 877 N N . GLU B 1 3 ? 5.429 38.428 18.397 1.00 26.75 759 GLU B N 1
ATOM 878 C CA . GLU B 1 3 ? 5.261 38.394 19.849 1.00 27.92 759 GLU B CA 1
ATOM 879 C C . GLU B 1 3 ? 5.997 37.201 20.434 1.00 27.44 759 GLU B C 1
ATOM 880 O O . GLU B 1 3 ? 5.705 36.055 20.091 1.00 25.90 759 GLU B O 1
ATOM 886 N N . GLU B 1 4 ? 6.945 37.466 21.325 1.00 24.11 760 GLU B N 1
ATOM 887 C CA . GLU B 1 4 ? 7.743 36.398 21.917 1.00 25.33 760 GLU B CA 1
ATOM 888 C C . GLU B 1 4 ? 7.877 36.589 23.414 1.00 23.68 760 GLU B C 1
ATOM 889 O O . GLU B 1 4 ? 7.991 37.713 23.902 1.00 26.52 760 GLU B O 1
ATOM 895 N N . ASN B 1 5 ? 7.846 35.487 24.150 1.00 19.66 761 ASN B N 1
ATOM 896 C CA . ASN B 1 5 ? 8.116 35.558 25.570 1.00 25.50 761 ASN B CA 1
ATOM 897 C C . ASN B 1 5 ? 9.613 35.633 25.768 1.00 28.26 761 ASN B C 1
ATOM 898 O O . ASN B 1 5 ? 10.374 34.946 25.083 1.00 26.16 761 ASN B O 1
ATOM 903 N N . VAL B 1 6 ? 10.026 36.503 26.682 1.00 21.41 762 VAL B N 1
ATOM 904 C CA . VAL B 1 6 ? 11.422 36.657 27.038 1.00 24.63 762 VAL B CA 1
ATOM 905 C C . VAL B 1 6 ? 11.447 36.894 28.535 1.00 30.68 762 VAL B C 1
ATOM 906 O O . VAL B 1 6 ? 10.931 37.901 29.019 1.00 27.40 762 VAL B O 1
ATOM 910 N N . GLY B 1 7 ? 12.029 35.958 29.274 1.00 38.05 763 GLY B N 1
ATOM 911 C CA . GLY B 1 7 ? 11.989 36.029 30.727 1.00 35.53 763 GLY B CA 1
ATOM 912 C C . GLY B 1 7 ? 10.562 36.140 31.227 1.00 29.93 763 GLY B C 1
ATOM 913 O O . GLY B 1 7 ? 9.688 35.369 30.832 1.00 30.43 763 GLY B O 1
ATOM 914 N N . ASP B 1 8 ? 10.315 37.110 32.097 1.00 32.76 764 ASP B N 1
ATOM 915 C CA . ASP B 1 8 ? 8.984 37.279 32.661 1.00 31.27 764 ASP B CA 1
ATOM 916 C C . ASP B 1 8 ? 8.122 38.185 31.791 1.00 28.65 764 ASP B 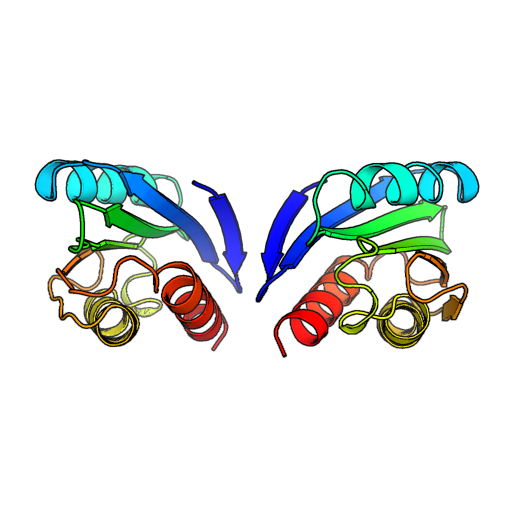C 1
ATOM 917 O O . ASP B 1 8 ? 7.000 38.532 32.167 1.00 39.62 764 ASP B O 1
ATOM 922 N N . PHE B 1 9 ? 8.636 38.553 30.620 1.00 20.30 765 PHE B N 1
ATOM 923 C CA . PHE B 1 9 ? 7.984 39.573 29.821 1.00 22.30 765 PHE B CA 1
ATOM 924 C C . PHE B 1 9 ? 7.462 39.024 28.513 1.00 23.88 765 PHE B C 1
ATOM 925 O O . PHE B 1 9 ? 7.861 37.942 28.077 1.00 26.59 765 PHE B O 1
ATOM 933 N N . THR B 1 10 ? 6.550 39.771 27.902 1.00 21.02 766 THR B N 1
ATOM 934 C CA . THR B 1 10 ? 6.168 39.517 26.517 1.00 23.08 766 THR B CA 1
ATOM 935 C C . THR B 1 10 ? 6.751 40.619 25.650 1.00 26.37 766 THR B C 1
ATOM 936 O O . THR B 1 10 ? 6.424 41.795 25.816 1.00 27.19 766 THR B O 1
ATOM 940 N N . LEU B 1 11 ? 7.605 40.232 24.715 1.00 22.24 767 LEU B N 1
ATOM 941 C CA . LEU B 1 11 ? 8.214 41.179 23.800 1.00 18.53 767 LEU B CA 1
ATOM 942 C C . LEU B 1 11 ? 7.462 41.220 22.470 1.00 25.95 767 LEU B C 1
ATOM 943 O O . LEU B 1 11 ? 7.299 40.190 21.810 1.00 26.09 767 LEU B O 1
ATOM 948 N N . HIS B 1 12 ? 6.994 42.411 22.098 1.00 22.57 768 HIS B N 1
ATOM 949 C CA . HIS B 1 12 ? 6.423 42.659 20.773 1.00 21.99 768 HIS B CA 1
ATOM 950 C C . HIS B 1 12 ? 7.404 43.513 19.985 1.00 26.18 768 HIS B C 1
ATOM 951 O O . HIS B 1 12 ? 7.804 44.590 20.433 1.00 23.71 768 HIS B O 1
ATOM 958 N N . TYR B 1 13 ? 7.815 43.031 18.820 1.00 19.63 769 TYR B N 1
ATOM 959 C CA . TYR B 1 13 ? 8.857 43.722 18.084 1.00 17.60 769 TYR B CA 1
ATOM 960 C C . TYR B 1 13 ? 8.679 43.605 16.580 1.00 21.90 769 TYR B C 1
ATOM 961 O O . TYR B 1 13 ? 8.147 42.618 16.077 1.00 25.43 769 TYR B O 1
ATOM 970 N N . GLY B 1 14 ? 9.106 44.637 15.869 1.00 22.42 770 GLY B N 1
ATOM 971 C CA . GLY B 1 14 ? 9.032 44.618 14.425 1.00 25.19 770 GLY B CA 1
ATOM 972 C C . GLY B 1 14 ? 9.628 45.860 13.829 1.00 26.85 770 GLY B C 1
ATOM 973 O O . GLY B 1 14 ? 9.694 46.909 14.472 1.00 22.24 770 GLY B O 1
ATOM 974 N N . VAL B 1 15 ? 10.064 45.744 12.586 1.00 24.80 771 VAL B N 1
ATOM 975 C CA . VAL B 1 15 ? 10.553 46.903 11.875 1.00 23.22 771 VAL B CA 1
ATOM 976 C C . VAL B 1 15 ? 9.735 47.136 10.613 1.00 23.22 771 VAL B C 1
ATOM 977 O O . VAL B 1 15 ? 9.504 46.221 9.805 1.00 23.10 771 VAL B O 1
ATOM 981 N N . PHE B 1 16 ? 9.274 48.368 10.477 1.00 20.09 772 PHE B N 1
ATOM 982 C CA . PHE B 1 16 ? 8.423 48.780 9.380 1.00 21.94 772 PHE B CA 1
ATOM 983 C C . PHE B 1 16 ? 9.231 49.615 8.379 1.00 27.01 772 PHE B C 1
ATOM 984 O O . PHE B 1 16 ? 10.448 49.807 8.547 1.00 24.26 772 PHE B O 1
ATOM 992 N N . GLU B 1 17 ? 8.566 50.079 7.323 1.00 20.12 773 GLU B N 1
ATOM 993 C CA . GLU B 1 17 ? 9.161 51.033 6.382 1.00 18.74 773 GLU B CA 1
ATOM 994 C C . GLU B 1 17 ? 8.271 52.261 6.362 1.00 26.69 773 GLU B C 1
ATOM 995 O O . GLU B 1 17 ? 7.053 52.140 6.308 1.00 32.42 773 GLU B O 1
ATOM 1001 N N . GLU B 1 18 ? 8.874 53.441 6.396 1.00 26.38 774 GLU B N 1
ATOM 1002 C CA . GLU B 1 18 ? 8.126 54.687 6.229 1.00 35.33 774 GLU B CA 1
ATOM 1003 C C . GLU B 1 18 ? 6.915 54.889 7.168 1.00 29.69 774 GLU B C 1
ATOM 1004 O O . GLU B 1 18 ? 5.921 55.483 6.777 1.00 36.51 774 GLU B O 1
ATOM 1010 N N . VAL B 1 19 ? 7.009 54.408 8.409 1.00 26.43 775 VAL B N 1
ATOM 1011 C CA . VAL B 1 19 ? 6.051 54.784 9.447 1.00 24.18 775 VAL B CA 1
ATOM 1012 C C . VAL B 1 19 ? 6.612 55.999 10.177 1.00 23.51 775 VAL B C 1
ATOM 1013 O O . VAL B 1 19 ? 7.724 55.956 10.692 1.00 32.61 775 VAL B O 1
ATOM 1017 N N . GLU B 1 20 ? 5.856 57.084 10.227 1.00 25.24 776 GLU B N 1
ATOM 1018 C CA . GLU B 1 20 ? 6.375 58.297 10.851 1.00 29.48 776 GLU B CA 1
ATOM 1019 C C . GLU B 1 20 ? 6.663 58.126 12.347 1.00 31.33 776 GLU B C 1
ATOM 1020 O O . GLU B 1 20 ? 5.955 57.406 13.041 1.00 31.43 776 GLU B O 1
ATOM 1026 N N . PRO B 1 21 ? 7.717 58.790 12.844 1.00 31.69 777 PRO B N 1
ATOM 1027 C CA . PRO B 1 21 ? 8.123 58.658 14.243 1.00 24.35 777 PRO B CA 1
ATOM 1028 C C . PRO B 1 21 ? 6.993 58.862 15.249 1.00 23.50 777 PRO B C 1
ATOM 1029 O O . PRO B 1 21 ? 6.904 58.115 16.217 1.00 25.13 777 PRO B O 1
ATOM 1033 N N . GLU B 1 22 ? 6.135 59.853 15.050 1.00 20.10 778 GLU B N 1
ATOM 1034 C CA . GLU B 1 22 ? 5.073 60.064 16.039 1.00 23.21 778 GLU B CA 1
ATOM 1035 C C . GLU B 1 22 ? 3.981 58.994 15.966 1.00 21.29 778 GLU B C 1
ATOM 1036 O O . GLU B 1 22 ? 3.380 58.663 16.983 1.00 22.30 778 GLU B O 1
ATOM 1042 N N . GLU B 1 23 ? 3.752 58.443 14.768 1.00 22.01 779 GLU B N 1
ATOM 1043 C CA . GLU B 1 23 ? 2.873 57.284 14.588 1.00 26.31 779 GLU B CA 1
ATOM 1044 C C . GLU B 1 23 ? 3.466 56.027 15.213 1.00 24.81 779 GLU B C 1
ATOM 1045 O O . GLU B 1 23 ? 2.752 55.218 15.808 1.00 20.25 779 GLU B O 1
ATOM 1051 N N . LEU B 1 24 ? 4.771 55.853 15.046 1.00 27.54 780 LEU B N 1
ATOM 1052 C CA . LEU B 1 24 ? 5.475 54.752 15.687 1.00 23.75 780 LEU B CA 1
ATOM 1053 C C . LEU B 1 24 ? 5.295 54.855 17.198 1.00 26.03 780 LEU B C 1
ATOM 1054 O O . LEU B 1 24 ? 5.014 53.867 17.882 1.00 21.85 780 LEU B O 1
ATOM 1059 N N . ARG B 1 25 ? 5.425 56.071 17.717 1.00 20.95 781 ARG B N 1
ATOM 1060 C CA . ARG B 1 25 ? 5.280 56.308 19.145 1.00 22.86 781 ARG B CA 1
ATOM 1061 C C . ARG B 1 25 ? 3.879 55.961 19.637 1.00 23.72 781 ARG B C 1
ATOM 1062 O O . ARG B 1 25 ? 3.732 55.304 20.665 1.00 19.34 781 ARG B O 1
ATOM 1070 N N . ASN B 1 26 ? 2.853 56.407 18.911 1.00 21.29 782 ASN B N 1
ATOM 1071 C CA A ASN B 1 26 ? 1.467 56.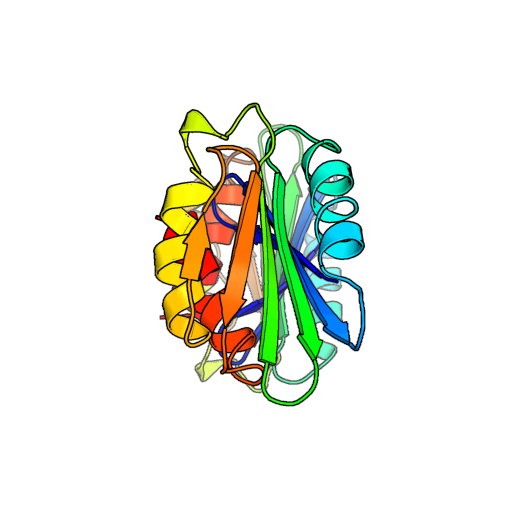140 19.277 0.50 24.39 782 ASN B CA 1
ATOM 1072 C CA B ASN B 1 26 ? 1.482 56.134 19.322 0.50 22.84 782 ASN B CA 1
ATOM 1073 C C . ASN B 1 26 ? 1.173 54.648 19.285 1.00 21.58 782 ASN B C 1
ATOM 1074 O O . ASN B 1 26 ? 0.469 54.150 20.162 1.00 19.99 782 ASN B O 1
ATOM 1083 N N . LEU B 1 27 ? 1.710 53.952 18.280 1.00 20.50 783 LEU B N 1
ATOM 1084 C CA . LEU B 1 27 ? 1.514 52.512 18.141 1.00 17.44 783 LEU B CA 1
ATOM 1085 C C . LEU B 1 27 ? 2.110 51.804 19.346 1.00 23.39 783 LEU B C 1
ATOM 1086 O O . LEU B 1 27 ? 1.450 50.997 19.986 1.00 19.89 783 LEU B O 1
ATOM 1091 N N . ALA B 1 28 ? 3.358 52.125 19.663 1.00 16.32 784 ALA B N 1
ATOM 1092 C CA . ALA B 1 28 ? 4.005 51.549 20.835 1.00 21.84 784 ALA B CA 1
ATOM 1093 C C . ALA B 1 28 ? 3.244 51.824 22.133 1.00 19.78 784 ALA B C 1
ATOM 1094 O O . ALA B 1 28 ? 3.083 50.929 22.974 1.00 21.82 784 ALA B O 1
ATOM 1096 N N . ASP B 1 29 ? 2.784 53.062 22.299 1.00 19.26 785 ASP B N 1
ATOM 1097 C CA . ASP B 1 29 ? 2.041 53.454 23.496 1.00 22.10 785 ASP B CA 1
ATOM 1098 C C . ASP B 1 29 ? 0.761 52.621 23.629 1.00 29.78 785 ASP B C 1
ATOM 1099 O O . ASP B 1 29 ? 0.414 52.155 24.711 1.00 26.15 785 ASP B O 1
ATOM 1104 N N . MET B 1 30 ? 0.071 52.415 22.515 1.00 27.39 786 MET B N 1
ATOM 1105 C CA . MET B 1 30 ? -1.130 51.590 22.518 1.00 31.68 786 MET B CA 1
ATOM 1106 C C . MET B 1 30 ? -0.837 50.142 22.887 1.00 25.64 786 MET B C 1
ATOM 1107 O O . MET B 1 30 ? -1.520 49.558 23.739 1.00 26.36 786 MET B O 1
ATOM 1112 N N . LEU B 1 31 ? 0.182 49.570 22.250 1.00 19.24 787 LEU B N 1
ATOM 1113 C CA . LEU B 1 31 ? 0.494 48.152 22.415 1.00 21.97 787 LEU B CA 1
ATOM 1114 C C . LEU B 1 31 ? 0.978 47.814 23.826 1.00 25.32 787 LEU B C 1
ATOM 1115 O O . LEU B 1 31 ? 0.667 46.747 24.350 1.00 27.43 787 LEU B O 1
ATOM 1120 N N . ARG B 1 32 ? 1.741 48.717 24.434 1.00 22.65 788 ARG B N 1
ATOM 1121 C CA . ARG B 1 32 ? 2.289 48.464 25.775 1.00 22.85 788 ARG B CA 1
ATOM 1122 C C . ARG B 1 32 ? 1.203 48.389 26.848 1.00 24.98 788 ARG B C 1
ATOM 1123 O O . ARG B 1 32 ? 1.435 47.876 27.950 1.00 31.07 788 ARG B O 1
ATOM 1131 N N . GLN B 1 33 ? 0.026 48.916 26.534 1.00 27.76 789 GLN B N 1
ATOM 1132 C CA . GLN B 1 33 ? -1.054 49.007 27.518 1.00 36.42 789 GLN B CA 1
ATOM 1133 C C . GLN B 1 33 ? -2.050 47.851 27.400 1.00 37.45 789 GLN B C 1
ATOM 1134 O O . GLN B 1 33 ? -3.081 47.839 28.075 1.00 35.23 789 GLN B O 1
ATOM 1140 N N . ARG B 1 34 ? -1.733 46.875 26.557 1.00 35.87 790 ARG B N 1
ATOM 1141 C CA . ARG B 1 34 ? -2.628 45.743 26.335 1.00 46.42 790 ARG B CA 1
ATOM 1142 C C . ARG B 1 34 ? -2.664 44.810 27.549 1.00 43.16 790 ARG B C 1
ATOM 1143 O O . ARG B 1 34 ? -3.736 44.387 27.980 1.00 39.63 790 ARG B O 1
ATOM 1151 N N . THR B 1 35 ? -1.491 44.491 28.091 1.00 29.22 791 THR B N 1
ATOM 1152 C CA . THR B 1 35 ? -1.395 43.677 29.300 1.00 31.94 791 THR B CA 1
ATOM 1153 C C . THR B 1 35 ? -0.508 44.369 30.324 1.00 32.32 791 THR B C 1
ATOM 1154 O O . THR B 1 35 ? -0.281 45.578 30.239 1.00 32.52 791 THR B O 1
ATOM 1158 N N . LYS B 1 36 ? -0.007 43.607 31.291 1.00 30.02 792 LYS B N 1
ATOM 1159 C CA . LYS B 1 36 ? 0.767 44.193 32.385 1.00 30.02 792 LYS B CA 1
ATOM 1160 C C . LYS B 1 36 ? 2.241 43.799 32.355 1.00 31.20 792 LYS B C 1
ATOM 1161 O O . LYS B 1 36 ? 3.007 44.135 33.266 1.00 28.68 792 LYS B O 1
ATOM 1167 N N . LYS B 1 37 ? 2.644 43.084 31.308 1.00 25.56 793 LYS B N 1
ATOM 1168 C CA . LYS B 1 37 ? 4.011 42.595 31.231 1.00 25.93 793 LYS B CA 1
ATOM 1169 C C . LYS B 1 37 ? 4.575 42.733 29.822 1.00 22.61 793 LYS B C 1
ATOM 1170 O O . LYS B 1 37 ? 5.471 41.990 29.425 1.00 28.37 793 LYS B O 1
ATOM 1176 N N . ASP B 1 38 ? 4.061 43.713 29.084 1.00 24.45 794 ASP B N 1
ATOM 1177 C CA . ASP B 1 38 ? 4.479 43.922 27.701 1.00 20.75 794 ASP B CA 1
ATOM 1178 C C . ASP B 1 38 ? 5.682 44.845 27.567 1.00 21.21 794 ASP B C 1
ATOM 1179 O O . ASP B 1 38 ? 5.757 45.890 28.216 1.00 24.42 794 ASP B O 1
ATOM 1184 N N . VAL B 1 39 ? 6.627 44.435 26.723 1.00 21.45 795 VAL B N 1
ATOM 1185 C CA . VAL B 1 39 ? 7.687 45.323 26.267 1.00 21.80 795 VAL B CA 1
ATOM 1186 C C . VAL B 1 39 ? 7.549 45.417 24.757 1.00 20.06 795 VAL B C 1
ATOM 1187 O O . VAL B 1 39 ? 7.427 44.400 24.074 1.00 22.61 795 VAL B O 1
ATOM 1191 N N . VAL B 1 40 ? 7.535 46.635 24.242 1.00 16.65 796 VAL B N 1
ATOM 1192 C CA . VAL B 1 40 ? 7.316 46.847 22.810 1.00 21.95 796 VAL B CA 1
ATOM 1193 C C . VAL B 1 40 ? 8.521 47.553 22.218 1.00 25.19 796 VAL B C 1
ATOM 1194 O O . VAL B 1 40 ? 8.919 48.606 22.699 1.00 21.91 796 VAL B O 1
ATOM 1198 N N . PHE B 1 41 ? 9.117 46.962 21.189 1.00 19.45 797 PHE B N 1
ATOM 1199 C CA . PHE B 1 41 ? 10.271 47.569 20.534 1.00 17.04 797 PHE B CA 1
ATOM 1200 C C . PHE B 1 41 ? 10.005 47.582 19.035 1.00 20.88 797 PHE B C 1
ATOM 1201 O O . PHE B 1 41 ? 10.099 46.554 18.370 1.00 19.91 797 PHE B O 1
ATOM 1209 N N . ILE B 1 42 ? 9.641 48.745 18.512 1.00 15.60 798 ILE B N 1
ATOM 1210 C CA . ILE B 1 42 ? 9.327 48.840 17.094 1.00 14.91 798 ILE B CA 1
ATOM 1211 C C . ILE B 1 42 ? 10.107 49.945 16.422 1.00 22.14 798 ILE B C 1
ATOM 1212 O O . ILE B 1 42 ? 10.518 50.923 17.058 1.00 17.46 798 ILE B O 1
ATOM 1217 N N . ALA B 1 43 ? 10.321 49.780 15.127 1.00 19.89 799 ALA B N 1
ATOM 1218 C CA . ALA B 1 43 ? 11.190 50.673 14.401 1.00 22.64 799 ALA B CA 1
ATOM 1219 C C . ALA B 1 43 ? 10.671 50.876 12.992 1.00 19.82 799 ALA B C 1
ATOM 1220 O O . ALA B 1 43 ? 9.807 50.126 12.520 1.00 20.94 799 ALA B O 1
ATOM 1222 N N . SER B 1 44 ? 11.209 51.893 12.332 1.00 17.64 800 SER B N 1
ATOM 1223 C CA . SER B 1 44 ? 10.854 52.189 10.947 1.00 21.83 800 SER B CA 1
ATOM 1224 C C . SER B 1 44 ? 12.090 52.679 10.217 1.00 20.44 800 SER B C 1
ATOM 1225 O O . SER B 1 44 ? 12.768 53.589 10.682 1.00 20.58 800 SER B O 1
ATOM 1228 N N . ARG B 1 45 ? 12.375 52.059 9.081 1.00 21.15 801 ARG B N 1
ATOM 1229 C CA . ARG B 1 45 ? 13.499 52.446 8.249 1.00 22.58 801 ARG B CA 1
ATOM 1230 C C . ARG B 1 45 ? 13.113 53.640 7.400 1.00 29.41 801 ARG B C 1
ATOM 1231 O O . ARG B 1 45 ? 12.001 53.711 6.859 1.00 29.97 801 ARG B O 1
ATOM 1239 N N . LYS B 1 46 ? 14.046 54.575 7.293 1.00 27.31 802 LYS B N 1
ATOM 1240 C CA . LYS B 1 46 ? 13.883 55.789 6.506 1.00 32.70 802 LYS B CA 1
ATOM 1241 C C . LYS B 1 46 ? 15.195 56.052 5.791 1.00 31.58 802 LYS B C 1
ATOM 1242 O O . LYS B 1 46 ? 16.033 56.789 6.298 1.00 28.79 802 LYS B O 1
ATOM 1248 N N . GLY B 1 47 ? 15.381 55.439 4.627 1.00 27.28 803 GLY B N 1
ATOM 1249 C CA . GLY B 1 47 ? 16.628 55.587 3.897 1.00 26.84 803 GLY B CA 1
ATOM 1250 C C . GLY B 1 47 ? 17.816 55.039 4.664 1.00 26.09 803 GLY B C 1
ATOM 1251 O O . GLY B 1 47 ? 17.869 53.854 4.981 1.00 39.99 803 GLY B O 1
ATOM 1252 N N . ASP B 1 48 ? 18.768 55.913 4.965 1.00 21.23 804 ASP B N 1
ATOM 1253 C CA . ASP B 1 48 ? 19.968 55.534 5.700 1.00 32.27 804 ASP B CA 1
ATOM 1254 C C . ASP B 1 48 ? 19.765 55.740 7.198 1.00 25.40 804 ASP B C 1
ATOM 1255 O O . ASP B 1 48 ? 20.716 55.725 7.983 1.00 23.03 804 ASP B O 1
ATOM 1260 N N . LYS B 1 49 ? 18.518 55.952 7.591 1.00 29.66 805 LYS B N 1
ATOM 1261 C CA . LYS B 1 49 ? 18.214 56.183 8.997 1.00 21.82 805 LYS B CA 1
ATOM 1262 C C . LYS B 1 49 ? 17.174 55.193 9.493 1.00 26.74 805 LYS B C 1
ATOM 1263 O O . LYS B 1 49 ? 16.539 54.473 8.714 1.00 23.47 805 LYS B O 1
ATOM 1269 N N . ILE B 1 50 ? 17.010 55.156 10.807 1.00 23.72 806 ILE B N 1
ATOM 1270 C CA . ILE B 1 50 ? 16.002 54.312 11.408 1.00 16.96 806 ILE B CA 1
ATOM 1271 C C . ILE B 1 50 ? 15.496 55.027 12.664 1.00 20.93 806 ILE B C 1
ATOM 1272 O O . ILE B 1 50 ? 16.279 55.605 13.415 1.00 22.26 806 ILE B O 1
ATOM 1277 N N . ASN B 1 51 ? 14.177 55.049 12.836 1.00 19.92 807 ASN B N 1
ATOM 1278 C CA . ASN B 1 51 ? 13.557 55.601 14.037 1.00 17.88 807 ASN B CA 1
ATOM 1279 C C . ASN B 1 51 ? 13.029 54.420 14.853 1.00 19.99 807 ASN B C 1
ATOM 1280 O O . ASN B 1 51 ? 12.610 53.413 14.283 1.00 20.99 807 ASN B O 1
ATOM 1285 N N . PHE B 1 52 ? 13.071 54.521 16.179 1.00 19.35 808 PHE B N 1
ATOM 1286 C CA . PHE B 1 52 ? 12.637 53.404 16.995 1.00 18.60 808 PHE B CA 1
ATOM 1287 C C . PHE B 1 52 ? 12.050 53.884 18.323 1.00 22.00 808 PHE B C 1
ATOM 1288 O O . PHE B 1 52 ? 12.342 54.988 18.795 1.00 19.24 808 PHE B O 1
ATOM 1296 N N . VAL B 1 53 ? 11.208 53.042 18.907 1.00 18.23 809 VAL B N 1
ATOM 1297 C CA . VAL B 1 53 ? 10.561 53.348 20.172 1.00 17.51 809 VAL B CA 1
ATOM 1298 C C . VAL B 1 53 ? 10.576 52.119 21.050 1.00 17.82 809 VAL B C 1
ATOM 1299 O O . VAL B 1 53 ? 10.410 50.990 20.571 1.00 17.28 809 VAL B O 1
ATOM 1303 N N . ILE B 1 54 ? 10.755 52.335 22.347 1.00 17.60 810 ILE B N 1
ATOM 1304 C CA . ILE B 1 54 ? 10.549 51.267 23.300 1.00 19.95 810 ILE B CA 1
ATOM 1305 C 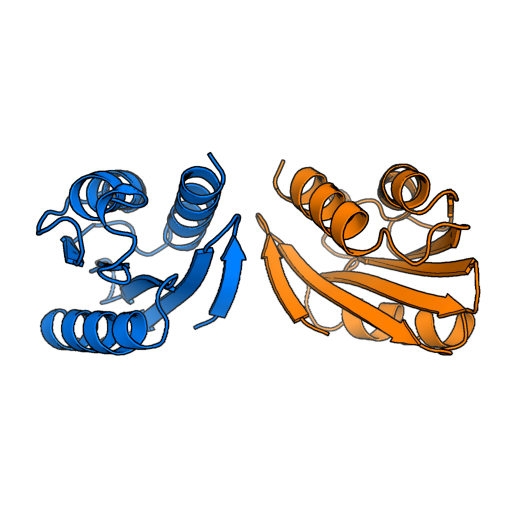C . ILE B 1 54 ? 9.447 51.699 24.258 1.00 20.01 810 ILE B C 1
ATOM 1306 O O . ILE B 1 54 ? 9.509 52.783 24.856 1.00 21.19 810 ILE B O 1
ATOM 1311 N N . GLY B 1 55 ? 8.430 50.851 24.387 1.00 17.37 811 GLY B N 1
ATOM 1312 C CA . GLY B 1 55 ? 7.321 51.095 25.315 1.00 18.07 811 GLY B CA 1
ATOM 1313 C C . GLY B 1 55 ? 7.188 49.932 26.281 1.00 23.03 811 GLY B C 1
ATOM 1314 O O . GLY B 1 55 ? 7.402 48.779 25.911 1.00 20.43 811 GLY B O 1
ATOM 1315 N N . VAL B 1 56 ? 6.837 50.233 27.526 1.00 18.46 812 VAL B N 1
ATOM 1316 C CA . VAL B 1 56 ? 6.781 49.226 28.581 1.00 21.59 812 VAL B CA 1
ATOM 1317 C C . VAL B 1 56 ? 5.488 49.406 29.375 1.00 20.24 812 VAL B C 1
ATOM 1318 O O . VAL B 1 56 ? 5.119 50.536 29.707 1.00 19.93 812 VAL B O 1
ATOM 1322 N N . SER B 1 57 ? 4.802 48.301 29.658 1.00 18.96 813 SER B N 1
ATOM 1323 C CA . SER B 1 57 ? 3.625 48.334 30.523 1.00 22.63 813 SER B CA 1
ATOM 1324 C C . SER B 1 57 ? 3.986 49.026 31.837 1.00 26.95 813 SER B C 1
ATOM 1325 O O . SER B 1 57 ? 5.026 48.742 32.436 1.00 22.04 813 SER B O 1
ATOM 1328 N N . LYS B 1 58 ? 3.126 49.934 32.279 1.00 27.13 814 LYS B N 1
ATOM 1329 C CA . LYS B 1 58 ? 3.331 50.648 33.547 1.00 35.12 814 LYS B CA 1
ATOM 1330 C C . LYS B 1 58 ? 3.847 49.714 34.638 1.00 25.06 814 LYS B C 1
ATOM 1331 O O . LYS B 1 58 ? 4.837 50.015 35.321 1.00 29.00 814 LYS B O 1
ATOM 1337 N N . GLU B 1 59 ? 3.163 48.581 34.786 1.00 25.46 815 GLU B N 1
ATOM 1338 C CA . GLU B 1 59 ? 3.371 47.652 35.897 1.00 38.10 815 GLU B CA 1
ATOM 1339 C C . GLU B 1 59 ? 4.727 46.945 35.901 1.00 45.53 815 GLU B C 1
ATOM 1340 O O . GLU B 1 59 ? 5.083 46.302 36.888 1.00 38.97 815 GLU B O 1
ATOM 1346 N N . ILE B 1 60 ? 5.476 47.036 34.805 1.00 31.37 816 ILE B N 1
ATOM 1347 C CA . ILE B 1 60 ? 6.823 46.471 34.794 1.00 22.75 816 ILE B CA 1
ATOM 1348 C C . ILE B 1 60 ? 7.874 47.535 34.496 1.00 26.12 816 ILE B C 1
ATOM 1349 O O . ILE B 1 60 ? 9.042 47.216 34.285 1.00 22.17 816 ILE B O 1
ATOM 1354 N N . SER B 1 61 ? 7.463 48.801 34.489 1.00 22.68 817 SER B N 1
ATOM 1355 C CA . SER B 1 61 ? 8.406 49.876 34.179 1.00 24.70 817 SER B CA 1
ATOM 1356 C C . SER B 1 61 ? 9.393 50.104 35.332 1.00 28.90 817 SER B C 1
ATOM 1357 O O . SER B 1 61 ? 10.344 50.880 35.205 1.00 25.06 817 SER B O 1
ATOM 1360 N N . ASP B 1 62 ? 9.167 49.409 36.444 1.00 29.40 818 ASP B N 1
ATOM 1361 C CA . ASP B 1 62 ? 10.130 49.376 37.543 1.00 31.44 818 ASP B CA 1
ATOM 1362 C C . ASP B 1 62 ? 11.240 48.351 37.297 1.00 27.25 818 ASP B C 1
ATOM 1363 O O . ASP B 1 62 ? 12.288 48.397 37.941 1.00 36.47 818 ASP B O 1
ATOM 1368 N N . LYS B 1 63 ? 11.000 47.434 36.362 1.00 25.03 819 LYS B N 1
ATOM 1369 C CA . LYS B 1 63 ? 11.957 46.374 36.034 1.00 21.19 819 LYS B CA 1
ATOM 1370 C C . LYS B 1 63 ? 12.618 46.580 34.677 1.00 25.41 819 LYS B C 1
ATOM 1371 O O . LYS B 1 63 ? 13.748 46.141 34.453 1.00 24.89 819 LYS B O 1
ATOM 1377 N N . VAL B 1 64 ? 11.900 47.236 33.768 1.00 22.73 820 VAL B N 1
ATOM 1378 C CA . VAL B 1 64 ? 12.434 47.556 32.449 1.00 21.30 820 VAL B CA 1
ATOM 1379 C C . VAL B 1 64 ? 12.247 49.053 32.245 1.00 22.94 820 VAL B C 1
ATOM 1380 O O . VAL B 1 64 ? 11.121 49.528 32.132 1.00 25.38 820 VAL B O 1
ATOM 1384 N N . ASN B 1 65 ? 13.354 49.785 32.213 1.00 22.74 821 ASN B N 1
ATOM 1385 C CA . ASN B 1 65 ? 13.309 51.232 32.085 1.00 26.64 821 ASN B CA 1
ATOM 1386 C C . ASN B 1 65 ? 13.597 51.600 30.635 1.00 21.38 821 ASN B C 1
ATOM 1387 O O . ASN B 1 65 ? 14.727 51.438 30.166 1.00 20.96 821 ASN B O 1
ATOM 1392 N N . ALA B 1 66 ? 12.579 52.070 29.914 1.00 19.74 822 ALA B N 1
ATOM 1393 C CA . ALA B 1 66 ? 12.730 52.310 28.477 1.00 19.64 822 ALA B CA 1
ATOM 1394 C C . ALA B 1 66 ? 13.869 53.278 28.158 1.00 23.80 822 ALA B C 1
ATOM 1395 O O . ALA B 1 66 ? 14.608 53.080 27.190 1.00 23.22 822 ALA B O 1
ATOM 1397 N N . LYS B 1 67 ? 14.000 54.320 28.981 1.00 20.24 823 LYS B N 1
ATOM 1398 C CA . LYS B 1 67 ? 15.030 55.354 28.805 1.00 20.72 823 LYS B CA 1
ATOM 1399 C C . LYS B 1 67 ? 16.422 54.738 28.909 1.00 23.53 823 LYS B C 1
ATOM 1400 O O . LYS B 1 67 ? 17.306 55.039 28.104 1.00 28.76 823 LYS B O 1
ATOM 1406 N N . GLU B 1 68 ? 16.610 53.855 29.887 1.00 20.50 824 GLU B N 1
ATOM 1407 C CA . GLU B 1 68 ? 17.893 53.173 30.059 1.00 22.80 824 GLU B CA 1
ATOM 1408 C C . GLU B 1 68 ? 18.160 52.219 28.898 1.00 27.85 824 GLU B C 1
ATOM 1409 O O . GLU B 1 68 ? 19.225 52.253 28.273 1.00 26.19 824 GLU B O 1
ATOM 1415 N N . VAL B 1 69 ? 17.180 51.366 28.617 1.00 23.00 825 VAL B N 1
ATOM 1416 C CA . VAL B 1 69 ? 17.324 50.341 27.584 1.00 18.27 825 VAL B CA 1
ATOM 1417 C C . VAL B 1 69 ? 17.532 50.934 26.189 1.00 29.42 825 VAL B C 1
ATOM 1418 O O . VAL B 1 69 ? 18.288 50.380 25.385 1.00 24.73 825 VAL B O 1
ATOM 1422 N N . ILE B 1 70 ? 16.884 52.064 25.905 1.00 21.32 826 ILE B N 1
ATOM 1423 C CA . ILE B 1 70 ? 17.003 52.672 24.579 1.00 24.75 826 ILE B CA 1
ATOM 1424 C C . ILE B 1 70 ? 18.423 53.181 24.287 1.00 20.09 826 ILE B C 1
ATOM 1425 O O . ILE B 1 70 ? 18.859 53.181 23.145 1.00 22.36 826 ILE B O 1
ATOM 1430 N N . ARG B 1 71 ? 19.137 53.615 25.320 1.00 21.83 827 ARG B N 1
ATOM 1431 C CA . ARG B 1 71 ? 20.536 53.989 25.168 1.00 22.06 827 ARG B CA 1
ATOM 1432 C C . ARG B 1 71 ? 21.384 52.853 24.616 1.00 29.73 827 ARG B C 1
ATOM 1433 O O . ARG B 1 71 ? 22.151 53.040 23.667 1.00 25.21 827 ARG B O 1
ATOM 1441 N N . GLU B 1 72 ? 21.276 51.676 25.226 1.00 24.11 828 GLU B N 1
ATOM 1442 C CA . GLU B 1 72 ? 22.121 50.555 24.814 1.00 29.79 828 GLU B CA 1
ATOM 1443 C C . GLU B 1 72 ? 21.673 49.997 23.477 1.00 22.23 828 GLU B C 1
ATOM 1444 O O . GLU B 1 72 ? 22.482 49.792 22.576 1.00 27.57 828 GLU B O 1
ATOM 1450 N N . VAL B 1 73 ? 20.373 49.774 23.336 1.00 18.69 829 VAL B N 1
ATOM 1451 C CA . VAL B 1 73 ? 19.833 49.289 22.079 1.00 21.83 829 VAL B CA 1
ATOM 1452 C C . VAL B 1 73 ? 20.054 50.284 20.944 1.00 20.79 829 VAL B C 1
ATOM 1453 O O . VAL B 1 73 ? 20.356 49.893 19.808 1.00 21.64 829 VAL B O 1
ATOM 1457 N N . GLY B 1 74 ? 19.929 51.571 21.260 1.00 18.31 830 GLY B N 1
ATOM 1458 C CA . GLY B 1 74 ? 20.160 52.633 20.294 1.00 24.07 830 GLY B CA 1
ATOM 1459 C C . GLY B 1 74 ? 21.562 52.632 19.704 1.00 27.02 830 GLY B C 1
ATOM 1460 O O . GLY B 1 74 ? 21.740 52.928 18.519 1.00 22.37 830 GLY B O 1
ATOM 1461 N N . LYS B 1 75 ? 22.562 52.297 20.519 1.00 21.42 831 LYS B N 1
ATOM 1462 C CA . LYS B 1 75 ? 23.939 52.214 20.026 1.00 20.95 831 LYS B CA 1
ATOM 1463 C C . LYS B 1 75 ? 24.079 51.185 18.921 1.00 27.52 831 LYS B C 1
ATOM 1464 O O . LYS B 1 75 ? 24.842 51.386 17.974 1.00 20.59 831 LYS B O 1
ATOM 1470 N N . VAL B 1 76 ? 23.354 50.075 19.044 1.00 21.34 832 VAL B N 1
ATOM 1471 C CA . VAL B 1 76 ? 23.413 49.038 18.017 1.00 22.15 832 VAL B CA 1
ATOM 1472 C C . VAL B 1 76 ? 22.930 49.618 16.691 1.00 24.09 832 VAL B C 1
ATOM 1473 O O . VAL B 1 76 ? 23.468 49.300 15.627 1.00 21.22 832 VAL B O 1
ATOM 1477 N N . LEU B 1 77 ? 21.931 50.492 16.769 1.00 23.65 833 LEU B N 1
ATOM 1478 C CA . LEU B 1 77 ? 21.370 51.136 15.576 1.00 20.40 833 LEU B CA 1
ATOM 1479 C C . LEU B 1 77 ? 22.091 52.429 15.196 1.00 17.69 833 LEU B C 1
ATOM 1480 O O . LEU B 1 77 ? 21.577 53.237 14.405 1.00 21.40 833 LEU B O 1
ATOM 1485 N N . LYS B 1 78 ? 23.287 52.615 15.747 1.00 22.46 834 LYS B N 1
ATOM 1486 C CA . LYS B 1 78 ? 24.095 53.811 15.494 1.00 19.38 834 LYS B CA 1
ATOM 1487 C C . LYS B 1 78 ? 23.333 55.095 15.817 1.00 22.86 834 LYS B C 1
ATOM 1488 O O . LYS B 1 78 ? 23.269 56.025 15.005 1.00 18.78 834 LYS B O 1
ATOM 1494 N N . GLY B 1 79 ? 22.767 55.142 17.016 1.00 21.78 835 GLY B N 1
ATOM 1495 C CA . GLY B 1 79 ? 22.078 56.329 17.477 1.00 20.57 835 GLY B CA 1
ATOM 1496 C C . GLY B 1 79 ? 21.844 56.267 18.975 1.00 28.71 835 GLY B C 1
ATOM 1497 O O . GLY B 1 79 ? 22.680 55.774 19.739 1.00 22.94 835 GLY B O 1
ATOM 1498 N N . GLY B 1 80 ? 20.695 56.769 19.399 1.00 24.11 836 GLY B N 1
ATOM 1499 C CA . GLY B 1 80 ? 20.379 56.822 20.817 1.00 26.75 836 GLY B CA 1
ATOM 1500 C C . GLY B 1 80 ? 18.959 57.310 20.974 1.00 30.80 836 GLY B C 1
ATOM 1501 O O . GLY B 1 80 ? 18.201 57.349 20.005 1.00 32.21 836 GLY B O 1
ATOM 1502 N N . GLY B 1 81 ? 18.604 57.717 22.187 1.00 22.01 837 GLY B N 1
ATOM 1503 C CA . GLY B 1 81 ? 17.242 58.140 22.455 1.00 26.21 837 GLY B CA 1
ATOM 1504 C C . GLY B 1 81 ? 17.035 58.513 23.897 1.00 24.56 837 GLY B C 1
ATOM 1505 O O . GLY B 1 81 ? 17.971 58.500 24.698 1.00 23.58 837 GLY B O 1
ATOM 1506 N N . GLY B 1 82 ? 15.807 58.870 24.232 1.00 16.86 838 GLY B N 1
ATOM 1507 C CA . GLY B 1 82 ? 15.493 59.231 25.606 1.00 20.63 838 GLY B CA 1
ATOM 1508 C C . GLY B 1 82 ? 13.996 59.302 25.766 1.00 20.91 838 GLY B C 1
ATOM 1509 O O . GLY B 1 82 ? 13.251 59.018 24.828 1.00 22.30 838 GLY B O 1
ATOM 1510 N N . GLY B 1 83 ? 13.555 59.679 26.957 1.00 23.49 839 GLY B N 1
ATOM 1511 C CA . GLY B 1 83 ? 12.130 59.754 27.254 1.00 22.97 839 GLY B CA 1
ATOM 1512 C C . GLY B 1 83 ? 11.901 59.427 28.717 1.00 27.78 839 GLY B C 1
ATOM 1513 O O . GLY B 1 83 ? 12.538 60.010 29.594 1.00 26.67 839 GLY B O 1
ATOM 1514 N N . ARG B 1 84 ? 10.995 58.490 28.973 1.00 22.58 840 ARG B N 1
ATOM 1515 C CA . ARG B 1 84 ? 10.601 58.125 30.335 1.00 26.98 840 ARG B CA 1
ATOM 1516 C C . ARG B 1 84 ? 10.846 56.643 30.559 1.00 26.19 840 ARG B C 1
ATOM 1517 O O . ARG B 1 84 ? 11.236 55.931 29.644 1.00 23.45 840 ARG B O 1
ATOM 1525 N N . ALA B 1 85 ? 10.592 56.183 31.779 1.00 22.90 841 ALA B N 1
ATOM 1526 C CA . ALA B 1 85 ? 10.731 54.766 32.112 1.00 27.51 841 ALA B CA 1
ATOM 1527 C C . ALA B 1 85 ? 9.794 53.882 31.280 1.00 23.14 841 ALA B C 1
ATOM 1528 O O . ALA B 1 85 ? 10.142 52.754 30.928 1.00 24.13 841 ALA B O 1
ATOM 1530 N N . ASP B 1 86 ? 8.608 54.399 30.966 1.00 19.22 842 ASP B N 1
ATOM 1531 C CA . ASP B 1 86 ? 7.598 53.583 30.304 1.00 18.95 842 ASP B CA 1
ATOM 1532 C C . ASP B 1 86 ? 7.513 53.791 28.790 1.00 18.15 842 ASP B C 1
ATOM 1533 O O . ASP B 1 86 ? 6.826 53.041 28.092 1.00 17.59 842 ASP B O 1
ATOM 1538 N N . LEU B 1 87 ? 8.199 54.810 28.289 1.00 19.44 843 LEU B N 1
ATOM 1539 C CA . LEU B 1 87 ? 8.143 55.138 26.860 1.00 17.72 843 LEU B CA 1
ATOM 1540 C C . LEU B 1 87 ? 9.313 56.037 26.459 1.00 22.44 843 LEU B C 1
ATOM 1541 O O . LEU B 1 87 ? 9.430 57.169 26.946 1.00 19.98 843 LEU B O 1
ATOM 1546 N N . ALA B 1 88 ? 10.158 55.532 25.562 1.00 17.51 844 ALA B N 1
ATOM 1547 C CA . ALA B 1 88 ? 11.347 56.249 25.110 1.00 16.78 844 ALA B CA 1
ATOM 1548 C C . ALA B 1 88 ? 11.483 56.071 23.605 1.00 17.79 844 ALA B C 1
ATOM 1549 O O . ALA B 1 88 ? 11.049 55.062 23.044 1.00 20.19 844 ALA B O 1
ATOM 1551 N N . GLN B 1 89 ? 12.083 57.055 22.953 1.00 20.23 845 GLN B N 1
ATOM 1552 C CA . GLN B 1 89 ? 12.119 57.072 21.499 1.00 17.26 845 GLN B CA 1
ATOM 1553 C C . GLN B 1 89 ? 13.474 57.571 21.043 1.00 21.25 845 GLN B C 1
ATOM 1554 O O . GLN B 1 89 ? 14.123 58.373 21.734 1.00 19.13 845 GLN B O 1
ATOM 1560 N N . GLY B 1 90 ? 13.917 57.082 19.892 1.00 20.35 846 GLY B N 1
ATOM 1561 C CA . GLY B 1 90 ? 15.226 57.453 19.397 1.00 21.47 846 GLY B CA 1
ATOM 1562 C C . GLY B 1 90 ? 15.346 57.330 17.903 1.00 20.93 846 GLY B C 1
ATOM 1563 O O . GLY B 1 90 ? 14.387 56.963 17.212 1.00 18.85 846 GLY B O 1
ATOM 1564 N N . GLY B 1 91 ? 16.534 57.645 17.410 1.00 20.05 847 GLY B N 1
ATOM 1565 C CA . GLY B 1 91 ? 16.848 57.505 15.991 1.00 26.76 847 GLY B CA 1
ATOM 1566 C C . GLY B 1 91 ? 18.311 57.139 15.829 1.00 23.20 847 GLY B C 1
ATOM 1567 O O . GLY B 1 91 ? 19.131 57.387 16.730 1.00 21.21 847 GLY B O 1
ATOM 1568 N N . GLY B 1 92 ? 18.640 56.557 14.679 1.00 20.09 848 GLY B N 1
ATOM 1569 C CA . GLY B 1 92 ? 19.996 56.096 14.422 1.00 23.25 848 GLY B CA 1
ATOM 1570 C C . GLY B 1 92 ? 20.290 55.995 12.935 1.00 21.46 848 GLY B C 1
ATOM 1571 O O . GLY B 1 92 ? 19.434 56.287 12.097 1.00 20.33 848 GLY B O 1
ATOM 1572 N N . LYS B 1 93 ? 21.511 55.584 12.620 1.00 19.56 849 LYS B N 1
ATOM 1573 C CA . LYS B 1 93 ? 21.996 55.571 11.243 1.00 19.96 849 LYS B CA 1
ATOM 1574 C C . LYS B 1 93 ? 22.328 54.171 10.748 1.00 19.78 849 LYS B C 1
ATOM 1575 O O . LYS B 1 93 ? 23.002 54.014 9.728 1.00 23.01 849 LYS B O 1
ATOM 1581 N N . ALA B 1 94 ? 21.836 53.149 11.446 1.00 18.39 850 ALA B N 1
ATOM 1582 C CA . ALA B 1 94 ? 22.081 51.774 11.017 1.00 18.93 850 ALA B CA 1
ATOM 1583 C C . ALA B 1 94 ? 20.781 50.987 10.839 1.00 20.53 850 ALA B C 1
ATOM 1584 O O . ALA B 1 94 ? 20.470 50.116 11.641 1.00 23.22 850 ALA B O 1
ATOM 1586 N N . PRO B 1 95 ? 20.010 51.295 9.779 1.00 21.17 851 PRO B N 1
ATOM 1587 C CA . PRO B 1 95 ? 18.723 50.641 9.568 1.00 24.31 851 PRO B CA 1
ATOM 1588 C C . PRO B 1 95 ? 18.817 49.141 9.310 1.00 30.40 851 PRO B C 1
ATOM 1589 O O . PRO B 1 95 ? 17.798 48.456 9.341 1.00 32.45 851 PRO B O 1
ATOM 1593 N N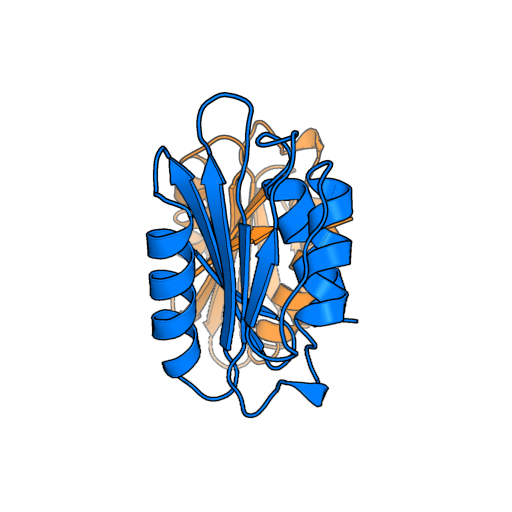 . ASP B 1 96 ? 20.020 48.633 9.057 1.00 22.24 852 ASP B N 1
ATOM 1594 C CA . ASP B 1 96 ? 20.167 47.215 8.749 1.00 25.26 852 ASP B CA 1
ATOM 1595 C C . ASP B 1 96 ? 20.628 46.400 9.961 1.00 30.24 852 ASP B C 1
ATOM 1596 O O . ASP B 1 96 ? 20.900 45.205 9.849 1.00 22.00 852 ASP B O 1
ATOM 1601 N N . LYS B 1 97 ? 20.689 47.042 11.122 1.00 23.46 853 LYS B N 1
ATOM 1602 C CA . LYS B 1 97 ? 21.090 46.341 12.354 1.00 21.41 853 LYS B CA 1
ATOM 1603 C C . LYS B 1 97 ? 19.933 46.063 13.322 1.00 22.08 853 LYS B C 1
ATOM 1604 O O . LYS B 1 97 ? 20.168 45.825 14.512 1.00 20.80 853 LYS B O 1
ATOM 1610 N N . PHE B 1 98 ? 18.697 46.093 12.831 1.00 23.10 854 PHE B N 1
ATOM 1611 C CA . PHE B 1 98 ? 17.548 45.835 13.703 1.00 21.28 854 PHE B CA 1
ATOM 1612 C C . PHE B 1 98 ? 17.622 44.461 14.362 1.00 21.67 854 PHE B C 1
ATOM 1613 O O . PHE B 1 98 ? 17.362 44.344 15.554 1.00 23.42 854 PHE B O 1
ATOM 1621 N N . PRO B 1 99 ? 17.976 43.413 13.592 1.00 23.19 855 PRO B N 1
ATOM 1622 C CA . PRO B 1 99 ? 18.089 42.079 14.200 1.00 19.83 855 PRO B CA 1
ATOM 1623 C C . PRO B 1 99 ? 19.100 42.041 15.348 1.00 24.97 855 PRO B C 1
ATOM 1624 O O . PRO B 1 99 ? 18.823 41.440 16.386 1.00 21.89 855 PRO B O 1
ATOM 1628 N N . GLU B 1 100 ? 20.254 42.681 15.159 1.00 22.47 856 GLU B N 1
ATOM 1629 C CA . GLU B 1 100 ? 21.260 42.795 16.210 1.00 27.95 856 GLU B CA 1
ATOM 1630 C C . GLU B 1 100 ? 20.729 43.543 17.435 1.00 22.35 856 GLU B C 1
ATOM 1631 O O . GLU B 1 100 ? 21.084 43.220 18.567 1.00 19.18 856 GLU B O 1
ATOM 1637 N N . ALA B 1 101 ? 19.888 44.548 17.202 1.00 22.50 857 ALA B N 1
ATOM 1638 C CA . ALA B 1 101 ? 19.318 45.338 18.287 1.00 23.57 857 ALA B CA 1
ATOM 1639 C C . ALA B 1 101 ? 18.304 44.511 19.056 1.00 21.23 857 ALA B C 1
ATOM 1640 O O . ALA B 1 101 ? 18.238 44.594 20.278 1.00 19.12 857 ALA B O 1
ATOM 1642 N N . VAL B 1 102 ? 17.510 43.727 18.332 1.00 19.77 858 VAL B N 1
ATOM 1643 C CA . VAL B 1 102 ? 16.537 42.837 18.965 1.00 24.18 858 VAL B CA 1
ATOM 1644 C C . VAL B 1 102 ? 17.239 41.773 19.805 1.00 22.06 858 VAL B C 1
ATOM 1645 O O . VAL B 1 102 ? 16.795 41.429 20.905 1.00 20.34 858 VAL B O 1
ATOM 1649 N N . LYS B 1 103 ? 18.326 41.234 19.264 1.00 23.97 859 LYS B N 1
ATOM 1650 C CA . LYS B 1 103 ? 19.126 40.240 19.975 1.00 26.05 859 LYS B CA 1
ATOM 1651 C C . LYS B 1 103 ? 19.611 40.801 21.315 1.00 26.81 859 LYS B C 1
ATOM 1652 O O . LYS B 1 103 ? 19.482 40.155 22.367 1.00 19.93 859 LYS B O 1
ATOM 1658 N N . LEU B 1 104 ? 20.158 42.013 21.279 1.00 24.66 860 LEU B N 1
ATOM 1659 C CA . LEU B 1 104 ? 20.626 42.670 22.502 1.00 19.12 860 LEU B CA 1
ATOM 1660 C C . LEU B 1 104 ? 19.477 42.935 23.483 1.00 23.61 860 LEU B C 1
ATOM 1661 O O . LEU B 1 104 ? 19.599 42.656 24.676 1.00 22.07 860 LEU B O 1
ATOM 1666 N N . LEU B 1 105 ? 18.362 43.470 22.994 1.00 20.27 861 LEU B N 1
ATOM 1667 C CA . LEU B 1 105 ? 17.192 43.652 23.862 1.00 18.23 861 LEU B CA 1
ATOM 1668 C C . LEU B 1 105 ? 16.776 42.354 24.566 1.00 17.61 861 LEU B C 1
ATOM 1669 O O . LEU B 1 105 ? 16.529 42.344 25.769 1.00 22.44 861 LEU B O 1
ATOM 1674 N N . LYS B 1 106 ? 16.706 41.259 23.819 1.00 24.25 862 LYS B N 1
ATOM 1675 C CA . LYS B 1 106 ? 16.344 39.973 24.421 1.00 19.72 862 LYS B CA 1
ATOM 1676 C C . LYS B 1 106 ? 17.332 39.571 25.513 1.00 20.87 862 LYS B C 1
ATOM 1677 O O . LYS B 1 106 ? 16.932 39.026 26.542 1.00 23.19 862 LYS B O 1
ATOM 1683 N N . GLU B 1 107 ? 18.616 39.856 25.295 1.00 26.30 863 GLU B N 1
ATOM 1684 C CA . GLU B 1 107 ? 19.638 39.591 26.302 1.00 26.93 863 GLU B CA 1
ATOM 1685 C C . GLU B 1 107 ? 19.379 40.414 27.555 1.00 31.70 863 GLU B C 1
ATOM 1686 O O . GLU B 1 107 ? 19.357 39.875 28.659 1.00 23.15 863 GLU B O 1
ATOM 1692 N N . ILE B 1 108 ? 19.173 41.721 27.380 1.00 22.27 864 ILE B N 1
ATOM 1693 C CA . ILE B 1 108 ? 18.874 42.593 28.512 1.00 24.06 864 ILE B CA 1
ATOM 1694 C C . ILE B 1 108 ? 17.651 42.098 29.287 1.00 25.80 864 ILE B C 1
ATOM 1695 O O . ILE B 1 108 ? 17.670 42.036 30.517 1.00 26.87 864 ILE B O 1
ATOM 1700 N N . LEU B 1 109 ? 16.600 41.731 28.566 1.00 20.02 865 LEU B N 1
ATOM 1701 C CA . LEU B 1 109 ? 15.330 41.354 29.199 1.00 24.88 865 LEU B CA 1
ATOM 1702 C C . LEU B 1 109 ? 15.388 40.014 29.920 1.00 33.15 865 LEU B C 1
ATOM 1703 O O . LEU B 1 109 ? 14.704 39.819 30.928 1.00 24.93 865 LEU B O 1
ATOM 1708 N N . SER B 1 110 ? 16.189 39.091 29.394 1.00 24.83 866 SER B N 1
ATOM 1709 C CA . SER B 1 110 ? 16.272 37.744 29.965 1.00 30.55 866 SER B CA 1
ATOM 1710 C C . SER B 1 110 ? 17.058 37.712 31.276 1.00 40.08 866 SER B C 1
ATOM 1711 O O . SER B 1 110 ? 16.839 36.836 32.114 1.00 54.16 866 SER B O 1
ATOM 1714 N N . GLY B 1 111 ? 17.971 38.669 31.451 1.00 35.62 867 GLY B N 1
ATOM 1715 C CA . GLY B 1 111 ? 18.754 38.797 32.671 1.00 56.80 867 GLY B CA 1
ATOM 1716 C C . GLY B 1 111 ? 19.450 37.507 33.068 1.00 58.18 867 GLY B C 1
ATOM 1717 O O . GLY B 1 111 ? 20.399 37.521 33.872 1.00 79.41 867 GLY B O 1
#

Solvent-accessible surface area: 11339 Å² total; per-residue (Å²): 100,85,110,12,88,14,65,102,22,15,0,26,9,8,67,60,113,112,36,78,44,117,103,0,73,84,54,0,40,118,50,27,116,186,59,141,75,1,0,0,0,0,0,0,60,85,47,107,127,4,29,0,0,0,0,0,0,132,112,10,16,144,148,6,38,0,104,108,5,0,128,75,0,0,161,25,0,106,27,37,27,27,41,156,25,16,17,0,29,10,40,10,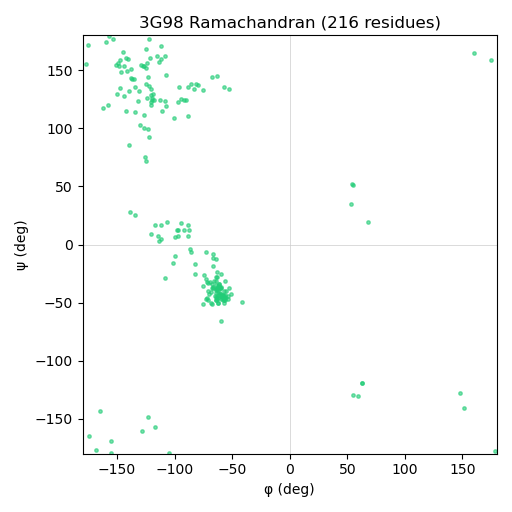145,14,14,106,68,10,83,80,0,8,104,60,0,30,102,48,14,71,99,102,128,77,8,50,12,34,112,19,8,0,13,29,10,62,61,135,118,34,80,34,112,102,0,66,84,52,0,40,130,45,23,116,136,52,147,106,0,0,0,0,0,0,0,86,74,64,101,113,0,28,0,0,0,0,0,1,151,78,13,25,118,129,6,53,0,91,107,6,0,124,78,0,0,130,40,0,124,33,28,34,34,50,118,38,26,4,0,33,12,31,8,141,7,15,101,85,13,88,77,0,10,134,48,0,43,97,68,12,52,116

InterPro domains:
  IPR002318 Alanine-tRNA ligase, class IIc [PR00980] (76-87)
  IPR002318 Alanine-tRNA ligase, class IIc [PR00980] (191-202)
  IPR002318 Alanine-tRNA ligase, class IIc [PR00980] (218-231)
  IPR002318 Alanine-tRNA ligase, class IIc [PR00980] (268-284)
  IPR002318 Alanine-tRNA ligase, class IIc [PR00980] (292-305)
  IPR002318 Alanine-tRNA ligase, class IIc [TIGR00344] (7-848)
  IPR003156 DHHA1 domain [PF02272] (769-866)
  IPR009000 Translation protein, beta-barrel domain superfamily [SSF50447] (450-547)
  IPR012947 Threonyl/alanyl tRNA synthetase, SAD [PF07973] (648-690)
  IPR012947 Threonyl/alanyl tRNA synthetase, SAD [SM00863] (648-691)
  IPR018162 Alanine-tRNA ligase, class IIc, anti-codon-binding domain superfamily [SSF101353] (238-456)
  IPR018163 Threonyl/alanyl tRNA synthetase, class II-like, putative editing domain superfamily [SSF55186] (547-699)
  IPR018164 Alanyl-tRNA synthetase, class IIc, N-terminal [PF01411] (7-551)
  IPR018165 Alanyl-tRNA synthetase, class IIc, core domain [PS50860] (3-704)
  IPR023033 Alanine-tRNA ligase, eukaryota/bacteria [MF_00036_B] (1-867)
  IPR045864 Class II Aminoacyl-tRNA synthetase/Biotinyl protein ligase (BPL) and lipoyl protein ligase (LPL) [G3DSA:3.30.930.10] (1-234)
  IPR045864 Class II Aminoacyl-tRNA synthetase/Biotinyl protein ligase (BPL) and lipoyl protein ligase (LPL) [SSF55681] (4-237)
  IPR050058 Alanine--tRNA ligase [PTHR11777] (3-864)

B-factor: mean 29.54, std 10.16, range [14.91, 79.41]

Radius of gyration: 19.25 Å; Cα contacts (8 Å, |Δi|>4): 535; chains: 2; bounding box: 30×52×36 Å